Protein AF-A0A0B3ARN3-F1 (afdb_monomer)

Solvent-accessible surface area (backbone atoms only — not comparable to full-atom values): 11665 Å² total; per-residue (Å²): 141,91,88,82,81,87,80,76,79,84,82,74,70,68,70,64,55,54,57,51,51,56,56,49,52,55,53,52,54,49,52,51,54,51,50,52,51,52,54,52,52,54,54,51,52,53,50,51,54,53,49,52,53,49,52,55,49,51,54,49,51,53,52,48,50,55,46,59,60,63,31,74,77,31,38,47,54,81,86,60,51,87,52,48,79,52,61,22,32,24,49,66,40,46,50,56,44,40,75,44,31,85,80,46,48,75,82,48,59,83,46,11,32,33,35,38,34,53,62,35,76,64,51,53,81,87,2,56,89,28,68,53,64,97,58,95,57,60,80,70,49,30,24,29,39,56,45,44,68,37,82,54,66,97,89,43,78,41,64,51,73,50,72,52,74,49,78,33,38,34,31,41,79,80,49,102,88,42,73,52,74,34,40,23,32,42,38,38,22,34,52,53,76,81,77,76,75,85,80,84,88,131

Mean predicted aligned error: 12.93 Å

Sequence (202 aa):
MHTNILRNQIRKSKKGQVKMIETILVLLALVFFFGIIIIFYSRFQLFEVQRLAQEVDEERASSLLGKISGMPELKCSVSFGSASGTDCIDSYKLLALSKQQAKFEEEFEGLSEVRVERVYPPPSGAGIGQACEFGNDYPENCAYWQLYTRARGAGQGAGSRTSLDSFVTLCTQRSSVLYECEIGRIVVGVPDRGATGAGGGA

Foldseek 3Di:
DDDPDPPPPPPPDPPVVVVVVVVVVVVVVVVVVVVVVVVVVVVVVVVVVVVVVVVVLVVVQVVLQVVVLVDPLFQDDPLVPPQNVFSEGEPVSLQVLLVVLVVCCVVLPQFAFKKKFFDPPAQDDQAVPAEDHDDDPPPNRHTMHTNDHDDPDPDDTQDFPDKDKDKHWYWYDPDPNDIDIGIMMIIIGGGDPPPPPPPPDD

Secondary structure (DSSP, 8-state):
---SSSSSSTTS-HHHHHHHHHHHHHHHHHHHHHHHHHHHHHHHHHHHHHHHHHHHHHHHHHHHHHHHHH-TTTBPPGGGGGGGGSSEEEHHHHHHHHT-HHHHTTTTTT-SEEEEEEEESPP-GGGTTPBP-SSTTTTTT-SEEEEEE-B-STT-B--EEEEEEEEEEEEEESSSS-EEEEEEEEEEEEE-GGGSSSS---

pLDDT: mean 77.22, std 15.34, range [32.0, 96.69]

Structure (mmCIF, N/CA/C/O backbone):
data_AF-A0A0B3ARN3-F1
#
_entry.id   AF-A0A0B3ARN3-F1
#
loop_
_atom_site.group_PDB
_atom_site.id
_atom_site.type_symbol
_atom_site.label_atom_id
_atom_site.label_alt_id
_atom_site.label_comp_id
_atom_site.label_asym_id
_atom_site.label_entity_id
_atom_site.label_seq_id
_atom_site.pdbx_PDB_ins_code
_atom_site.Cartn_x
_atom_site.Cartn_y
_atom_site.Cartn_z
_atom_site.occupancy
_atom_site.B_iso_or_equiv
_atom_site.auth_seq_id
_atom_site.auth_comp_id
_atom_site.auth_asym_id
_atom_site.auth_atom_id
_atom_site.pdbx_PDB_model_num
ATOM 1 N N . MET A 1 1 ? -69.615 19.695 60.888 1.00 43.09 1 MET A N 1
ATOM 2 C CA . MET A 1 1 ? -68.625 18.983 61.728 1.00 43.09 1 MET A CA 1
ATOM 3 C C . MET A 1 1 ? -68.205 17.710 61.004 1.00 43.09 1 MET A C 1
ATOM 5 O O . MET A 1 1 ? -69.003 16.798 61.037 1.00 43.09 1 MET A O 1
ATOM 9 N N . HIS A 1 2 ? -67.062 17.650 60.301 1.00 44.28 2 HIS A N 1
ATOM 10 C CA . HIS A 1 2 ? -66.369 16.390 59.920 1.00 44.28 2 HIS A CA 1
ATOM 11 C C . HIS A 1 2 ? -65.135 16.682 59.033 1.00 44.28 2 HIS A C 1
ATOM 13 O O . HIS A 1 2 ? -65.109 16.348 57.857 1.00 44.28 2 HIS A O 1
ATOM 19 N N . THR A 1 3 ? -64.090 17.330 59.562 1.00 50.66 3 THR A N 1
ATOM 20 C CA . THR A 1 3 ? -62.844 17.575 58.789 1.00 50.66 3 THR A CA 1
ATOM 21 C C . THR A 1 3 ? -61.553 17.470 59.613 1.00 50.66 3 THR A C 1
ATOM 23 O O . THR A 1 3 ? -60.551 18.075 59.257 1.00 50.66 3 THR A O 1
ATOM 26 N N . ASN A 1 4 ? -61.519 16.681 60.698 1.00 54.38 4 ASN A N 1
ATOM 27 C CA . ASN A 1 4 ? -60.329 16.604 61.572 1.00 54.38 4 ASN A CA 1
ATOM 28 C C . ASN A 1 4 ? -59.831 15.187 61.929 1.00 54.38 4 ASN A C 1
ATOM 30 O O . ASN A 1 4 ? -59.095 15.035 62.896 1.00 54.38 4 ASN A O 1
ATOM 34 N N . ILE A 1 5 ? -60.171 14.142 61.161 1.00 55.00 5 ILE A N 1
ATOM 35 C CA . ILE A 1 5 ? -59.778 12.752 61.507 1.00 55.00 5 ILE A CA 1
ATOM 36 C C . ILE A 1 5 ? -58.696 12.157 60.578 1.00 55.00 5 ILE A C 1
ATOM 38 O O . ILE A 1 5 ? -58.078 11.151 60.912 1.00 55.00 5 ILE A O 1
ATOM 42 N N . LEU A 1 6 ? -58.340 12.812 59.465 1.00 53.44 6 LEU A N 1
ATOM 43 C CA . LEU A 1 6 ? -57.385 12.255 58.486 1.00 53.44 6 LEU A CA 1
ATOM 44 C C . LEU A 1 6 ? -55.948 12.801 58.570 1.00 53.44 6 LEU A C 1
ATOM 46 O O . LEU A 1 6 ? -55.161 12.583 57.656 1.00 53.44 6 LEU A O 1
ATOM 50 N N . ARG A 1 7 ? -55.558 13.502 59.644 1.00 52.72 7 ARG A N 1
ATOM 51 C CA . ARG A 1 7 ? -54.196 14.076 59.743 1.00 52.72 7 ARG A CA 1
ATOM 52 C C . ARG A 1 7 ? -53.204 13.234 60.561 1.00 52.72 7 ARG A C 1
ATOM 54 O O . ARG A 1 7 ? -52.011 13.511 60.524 1.00 52.72 7 ARG A O 1
ATOM 61 N N . ASN A 1 8 ? -53.657 12.194 61.272 1.00 51.78 8 ASN A N 1
ATOM 62 C CA . ASN A 1 8 ? -52.842 11.552 62.318 1.00 51.78 8 ASN A CA 1
ATOM 63 C C . ASN A 1 8 ? -52.324 10.127 62.015 1.00 51.78 8 ASN A C 1
ATOM 65 O O . ASN A 1 8 ? -51.723 9.505 62.884 1.00 51.78 8 ASN A O 1
ATOM 69 N N . GLN A 1 9 ? -52.504 9.598 60.797 1.00 51.62 9 GLN A N 1
ATOM 70 C CA . GLN A 1 9 ? -51.999 8.258 60.426 1.00 51.62 9 GLN A CA 1
ATOM 71 C C . GLN A 1 9 ? -50.623 8.267 59.719 1.00 51.62 9 GLN A C 1
ATOM 73 O O . GLN A 1 9 ? -50.057 7.209 59.476 1.00 51.62 9 GLN A O 1
ATOM 78 N N . ILE A 1 10 ? -50.014 9.433 59.450 1.00 55.53 10 ILE A N 1
ATOM 79 C CA . ILE A 1 10 ? -48.741 9.545 58.687 1.00 55.53 10 ILE A CA 1
ATOM 80 C C . ILE A 1 10 ? -47.486 9.454 59.597 1.00 55.53 10 ILE A C 1
ATOM 82 O O . ILE A 1 10 ? -46.350 9.640 59.165 1.00 55.53 10 ILE A O 1
ATOM 86 N N . ARG A 1 11 ? -47.647 9.160 60.894 1.00 55.16 11 ARG A N 1
ATOM 87 C CA . ARG A 1 11 ? -46.543 9.138 61.878 1.00 55.16 11 ARG A CA 1
ATOM 88 C C . ARG A 1 11 ? -46.178 7.741 62.398 1.00 55.16 11 ARG A C 1
ATOM 90 O O . ARG A 1 11 ? -45.645 7.623 63.497 1.00 55.16 11 ARG A O 1
ATOM 97 N N . LYS A 1 12 ? -46.412 6.677 61.621 1.00 52.16 12 LYS A N 1
ATOM 98 C CA . LYS A 1 12 ? -45.958 5.316 61.960 1.00 52.16 12 LYS A CA 1
ATOM 99 C C . LYS A 1 12 ? -44.802 4.863 61.047 1.00 52.16 12 LYS A C 1
ATOM 101 O O . LYS A 1 12 ? -44.906 4.886 59.832 1.00 52.16 12 LYS A O 1
ATOM 106 N N . SER A 1 13 ? -43.687 4.519 61.703 1.00 57.62 13 SER A N 1
ATOM 107 C CA . SER A 1 13 ? -42.455 3.850 61.229 1.00 57.62 13 SER A CA 1
ATOM 108 C C . SER A 1 13 ? -41.585 4.498 60.130 1.00 57.62 13 SER A C 1
ATOM 110 O O . SER A 1 13 ? -41.272 3.871 59.122 1.00 57.62 13 SER A O 1
ATOM 112 N N . LYS A 1 14 ? -41.032 5.696 60.374 1.00 60.03 14 LYS A N 1
ATOM 113 C CA . LYS A 1 14 ? -39.946 6.252 59.529 1.00 60.03 14 LYS A CA 1
ATOM 114 C C . LYS A 1 14 ? -38.590 5.534 59.679 1.00 60.03 14 LYS A C 1
ATOM 116 O O . LYS A 1 14 ? -37.791 5.550 58.753 1.00 60.03 14 LYS A O 1
ATOM 121 N N . LYS A 1 15 ? -38.322 4.871 60.814 1.00 59.62 15 LYS A N 1
ATOM 122 C CA . LYS A 1 15 ? -37.013 4.233 61.087 1.00 59.62 15 LYS A CA 1
ATOM 123 C C . LYS A 1 15 ? -36.712 3.027 60.182 1.00 59.62 15 LYS A C 1
ATOM 125 O O . LYS A 1 15 ? -35.570 2.854 59.777 1.00 59.62 15 LYS A O 1
ATOM 130 N N . GLY A 1 16 ? -37.724 2.224 59.838 1.00 61.97 16 GLY A N 1
ATOM 131 C CA . GLY A 1 16 ? -37.559 1.077 58.932 1.00 61.97 16 GLY A CA 1
ATOM 132 C C . GLY A 1 16 ? -37.318 1.491 57.475 1.00 61.97 16 GLY A C 1
ATOM 133 O O . GLY A 1 16 ? -36.490 0.890 56.799 1.00 61.97 16 GLY A O 1
ATOM 134 N N . GLN A 1 17 ? -37.974 2.565 57.017 1.00 63.53 17 GLN A N 1
ATOM 135 C CA . GLN A 1 17 ? -37.773 3.120 55.671 1.00 63.53 17 GLN A CA 1
ATOM 136 C C . GLN A 1 17 ? -36.366 3.698 55.469 1.00 63.53 17 GLN A C 1
ATOM 138 O O . GLN A 1 17 ? -35.779 3.482 54.414 1.00 63.53 17 GLN A O 1
ATOM 143 N N . VAL A 1 18 ? -35.797 4.371 56.477 1.00 75.12 18 VAL A N 1
ATOM 144 C CA . VAL A 1 18 ? -34.422 4.902 56.390 1.00 75.12 18 VAL A CA 1
ATOM 145 C C . VAL A 1 18 ? -33.402 3.769 56.228 1.00 75.12 18 VAL A C 1
ATOM 147 O O . VAL A 1 18 ? -32.514 3.867 55.388 1.00 75.12 18 VAL A O 1
ATOM 150 N N . LYS A 1 19 ? -33.588 2.654 56.946 1.00 76.50 19 LYS A N 1
ATOM 151 C CA . LYS A 1 19 ? -32.699 1.485 56.863 1.00 76.50 19 LYS A CA 1
ATOM 152 C C . LYS A 1 19 ? -32.780 0.759 55.511 1.00 76.50 19 LYS A C 1
ATOM 154 O O . LYS A 1 19 ? -31.771 0.262 55.027 1.00 76.50 19 LYS A O 1
ATOM 159 N N . MET A 1 20 ? -33.957 0.724 54.876 1.00 80.38 20 MET A N 1
ATOM 160 C CA . MET A 1 20 ? -34.094 0.167 53.521 1.00 80.38 20 MET A CA 1
ATOM 161 C C . MET A 1 20 ? -33.399 1.041 52.469 1.00 80.38 20 MET A C 1
ATOM 163 O O . MET A 1 20 ? -32.696 0.516 51.608 1.00 80.38 20 MET A O 1
ATOM 167 N N . ILE A 1 21 ? -33.528 2.368 52.563 1.00 84.25 21 ILE A N 1
ATOM 168 C CA . ILE A 1 21 ? -32.873 3.300 51.630 1.00 84.25 21 ILE A CA 1
ATOM 169 C C . ILE A 1 21 ? -31.345 3.205 51.728 1.00 84.25 21 ILE A C 1
ATOM 171 O O . ILE A 1 21 ? -30.676 3.212 50.699 1.00 84.25 21 ILE A O 1
ATOM 175 N N . GLU A 1 22 ? -30.797 3.050 52.934 1.00 84.31 22 GLU A N 1
ATOM 176 C CA . GLU A 1 22 ? -29.357 2.873 53.161 1.00 84.31 22 GLU A CA 1
ATOM 177 C C . GLU A 1 22 ? -28.800 1.658 52.400 1.00 84.31 22 GLU A C 1
ATOM 179 O O . GLU A 1 22 ? -27.814 1.774 51.675 1.00 84.31 22 GLU A O 1
ATOM 184 N N . THR A 1 23 ? -29.485 0.510 52.466 1.00 89.94 23 THR A N 1
ATOM 185 C CA . THR A 1 23 ? -29.070 -0.699 51.731 1.00 89.94 23 THR A CA 1
ATOM 186 C C . THR A 1 23 ? -29.212 -0.564 50.214 1.00 89.94 23 THR A C 1
ATOM 188 O O . THR A 1 23 ? -28.364 -1.053 49.468 1.00 89.94 23 THR A O 1
ATOM 191 N N . ILE A 1 24 ? -30.245 0.141 49.741 1.00 92.19 24 ILE A N 1
ATOM 192 C CA . ILE A 1 24 ? -30.460 0.379 48.309 1.00 92.19 24 ILE A CA 1
ATOM 193 C C . ILE A 1 24 ? -29.378 1.308 47.760 1.00 92.19 24 ILE A C 1
ATOM 195 O O . ILE A 1 24 ? -28.874 1.057 46.672 1.00 92.19 24 ILE A O 1
ATOM 199 N N . LEU A 1 25 ? -28.974 2.335 48.512 1.00 90.38 25 LEU A N 1
ATOM 200 C CA . LEU A 1 25 ? -27.930 3.271 48.094 1.00 90.38 25 LEU A CA 1
ATOM 201 C C . LEU A 1 25 ? -26.584 2.559 47.910 1.00 90.38 25 LEU A C 1
ATOM 203 O O . LEU A 1 25 ? -25.904 2.800 46.915 1.00 90.38 25 LEU A O 1
ATOM 207 N N . VAL A 1 26 ? -26.238 1.628 48.807 1.00 92.75 26 VAL A N 1
ATOM 208 C CA . VAL A 1 26 ? -25.026 0.803 48.667 1.00 92.75 26 VAL A CA 1
ATOM 209 C C . VAL A 1 26 ? -25.095 -0.078 47.414 1.00 92.75 26 VAL A C 1
ATOM 211 O O . VAL A 1 26 ? -24.130 -0.128 46.653 1.00 92.75 26 VAL A O 1
ATOM 214 N N . LEU A 1 27 ? -26.234 -0.728 47.148 1.00 94.38 27 LEU A N 1
ATOM 215 C CA . LEU A 1 27 ? -26.416 -1.522 45.925 1.00 94.38 27 LEU A CA 1
ATOM 216 C C . LEU A 1 27 ? -26.318 -0.661 44.659 1.00 94.38 27 LEU A C 1
ATOM 218 O O . LEU A 1 27 ? -25.702 -1.070 43.679 1.00 94.38 27 LEU A O 1
ATOM 222 N N . LEU A 1 28 ? -26.875 0.548 44.686 1.00 94.88 28 LEU A N 1
ATOM 223 C CA . LEU A 1 28 ? -26.847 1.486 43.566 1.00 94.88 28 LEU A CA 1
ATOM 224 C C . LEU A 1 28 ? -25.414 1.972 43.285 1.00 94.88 28 LEU A C 1
ATOM 226 O O . LEU A 1 28 ? -24.984 2.004 42.132 1.00 94.88 28 LEU A O 1
ATOM 230 N N . ALA A 1 29 ? -24.641 2.263 44.336 1.00 94.38 29 ALA A N 1
ATOM 231 C CA . ALA A 1 29 ? -23.221 2.590 44.222 1.00 94.38 29 ALA A CA 1
ATOM 232 C C . ALA A 1 29 ? -22.407 1.433 43.612 1.00 94.38 29 ALA A C 1
ATOM 234 O O . ALA A 1 29 ? -21.564 1.670 42.747 1.00 94.38 29 ALA A O 1
ATOM 235 N N . LEU A 1 30 ? -22.695 0.183 43.996 1.00 95.69 30 LEU A N 1
ATOM 236 C CA . LEU A 1 30 ? -22.060 -1.000 43.403 1.00 95.69 30 LEU A CA 1
ATOM 237 C C . LEU A 1 30 ? -22.399 -1.160 41.918 1.00 95.69 30 LEU A C 1
ATOM 239 O O . LEU A 1 30 ? -21.507 -1.425 41.116 1.00 95.69 30 LEU A O 1
ATOM 243 N N . VAL A 1 31 ? -23.660 -0.958 41.526 1.00 96.31 31 VAL A N 1
ATOM 244 C CA . VAL A 1 31 ? -24.069 -1.028 40.113 1.00 96.31 31 VAL A CA 1
ATOM 245 C C . VAL A 1 31 ? -23.333 0.017 39.275 1.00 96.31 31 VAL A C 1
ATOM 247 O O . VAL A 1 31 ? -22.831 -0.314 38.202 1.00 96.31 31 VAL A O 1
ATOM 250 N N . PHE A 1 32 ? -23.201 1.253 39.765 1.00 96.31 32 PHE A N 1
ATOM 251 C CA . PHE A 1 32 ? -22.423 2.279 39.067 1.00 96.31 32 PHE A CA 1
ATOM 252 C C . PHE A 1 32 ? -20.940 1.926 38.968 1.00 96.31 32 PHE A C 1
ATOM 254 O O . PHE A 1 32 ? -20.340 2.110 37.909 1.00 96.31 32 PHE A O 1
ATOM 261 N N . PHE A 1 33 ? -20.362 1.378 40.037 1.00 96.44 33 PHE A N 1
ATOM 262 C CA . PHE A 1 33 ? -18.975 0.928 40.037 1.00 96.44 33 PHE A CA 1
ATOM 263 C C . PHE A 1 33 ? -18.729 -0.144 38.964 1.00 96.44 33 PHE A C 1
ATOM 265 O O . PHE A 1 33 ? -17.831 0.005 38.134 1.00 96.44 33 PHE A O 1
ATOM 272 N N . PHE A 1 34 ? -19.580 -1.173 38.900 1.00 96.50 34 PHE A N 1
ATOM 273 C CA . PHE A 1 34 ? -19.495 -2.190 37.850 1.00 96.50 34 PHE A CA 1
ATOM 274 C C . PHE A 1 34 ? -19.782 -1.625 36.455 1.00 96.50 34 PHE A C 1
ATOM 276 O O . PHE A 1 34 ? -19.112 -2.009 35.499 1.00 96.50 34 PHE A O 1
ATOM 283 N N . GLY A 1 35 ? -20.716 -0.680 36.327 1.00 96.56 35 GLY A N 1
ATOM 284 C CA . GLY A 1 35 ? -21.014 -0.014 35.058 1.00 96.56 35 GLY A CA 1
ATOM 285 C C . GLY A 1 35 ? -19.789 0.679 34.456 1.00 96.56 35 GLY A C 1
ATOM 286 O O . GLY A 1 35 ? -19.503 0.506 33.272 1.00 96.56 35 GLY A O 1
ATOM 287 N N . ILE A 1 36 ? -19.015 1.397 35.275 1.00 95.81 36 ILE A N 1
ATOM 288 C CA . ILE A 1 36 ? -17.776 2.053 34.832 1.00 95.81 36 ILE A CA 1
ATOM 289 C C . ILE A 1 36 ? -16.733 1.015 34.399 1.00 95.81 36 ILE A C 1
ATOM 291 O O . ILE A 1 36 ? -16.123 1.173 33.339 1.00 95.81 36 ILE A O 1
ATOM 295 N N . ILE A 1 37 ? -16.560 -0.064 35.172 1.00 96.69 37 ILE A N 1
ATOM 296 C CA . ILE A 1 37 ? -15.619 -1.146 34.837 1.00 96.69 37 ILE A CA 1
ATOM 297 C C . ILE A 1 37 ? -15.973 -1.778 33.488 1.00 96.69 37 ILE A C 1
ATOM 299 O O . ILE A 1 37 ? -15.089 -1.957 32.653 1.00 96.69 37 ILE A O 1
ATOM 303 N N . ILE A 1 38 ? -17.252 -2.072 33.241 1.00 96.00 38 ILE A N 1
ATOM 304 C CA . ILE A 1 38 ? -17.710 -2.687 31.986 1.00 96.00 38 ILE A CA 1
ATOM 305 C C . ILE A 1 38 ? -17.443 -1.765 30.794 1.00 96.00 38 ILE A C 1
ATOM 307 O O . ILE A 1 38 ? -16.957 -2.226 29.759 1.00 96.00 38 ILE A O 1
ATOM 311 N N . ILE A 1 39 ? -17.725 -0.466 30.928 1.00 94.19 39 ILE A N 1
ATOM 312 C CA . ILE A 1 39 ? -17.458 0.508 29.863 1.00 94.19 39 ILE A CA 1
ATOM 313 C C . ILE A 1 39 ? -15.959 0.551 29.565 1.00 94.19 39 ILE A C 1
ATOM 315 O O . ILE A 1 39 ? -15.566 0.460 28.403 1.00 94.19 39 ILE A O 1
ATOM 319 N N . PHE A 1 40 ? -15.123 0.650 30.598 1.00 94.81 40 PHE A N 1
ATOM 320 C CA . PHE A 1 40 ? -13.674 0.708 30.432 1.00 94.81 40 PHE A CA 1
ATOM 321 C C . PHE A 1 40 ? -13.125 -0.566 29.779 1.00 94.81 40 PHE A C 1
ATOM 323 O O . PHE A 1 40 ? -12.386 -0.492 28.799 1.00 94.81 40 PHE A O 1
ATOM 330 N N . TYR A 1 41 ? -13.563 -1.732 30.255 1.00 94.75 41 TYR A N 1
ATOM 331 C CA . TYR A 1 41 ? -13.187 -3.031 29.706 1.00 94.75 41 TYR A CA 1
ATOM 332 C C . TYR A 1 41 ? -13.590 -3.179 28.233 1.00 94.75 41 TYR A C 1
ATOM 334 O O . TYR A 1 41 ? -12.780 -3.588 27.406 1.00 94.75 41 TYR A O 1
ATOM 342 N N . SER A 1 42 ? -14.809 -2.760 27.879 1.00 90.94 42 SER A N 1
ATOM 343 C CA . SER A 1 42 ? -15.295 -2.799 26.494 1.00 90.94 42 SER A CA 1
ATOM 344 C C . SER A 1 42 ? -14.452 -1.913 25.576 1.00 90.94 42 SER A C 1
ATOM 346 O O . SER A 1 42 ? -14.118 -2.304 24.461 1.00 90.94 42 SER A O 1
ATOM 348 N N . ARG A 1 43 ? -14.069 -0.715 26.038 1.00 89.62 43 ARG A N 1
ATOM 349 C CA . ARG A 1 43 ? -13.197 0.183 25.266 1.00 89.62 43 ARG A CA 1
ATOM 350 C C . ARG A 1 43 ? -11.798 -0.394 25.087 1.00 89.62 43 ARG A C 1
ATOM 352 O O . ARG A 1 43 ? -11.246 -0.278 23.998 1.00 89.62 43 ARG A O 1
ATOM 359 N N . PHE A 1 44 ? -11.256 -1.029 26.121 1.00 90.06 44 PHE A N 1
ATOM 360 C CA . PHE A 1 44 ? -9.941 -1.653 26.058 1.00 90.06 44 PHE A CA 1
ATOM 361 C C . PHE A 1 44 ? -9.913 -2.825 25.068 1.00 90.06 44 PHE A C 1
ATOM 363 O O . PHE A 1 44 ? -9.055 -2.855 24.191 1.00 90.06 44 PHE A O 1
ATOM 370 N N . GLN A 1 45 ? -10.911 -3.713 25.112 1.00 89.00 45 GLN A N 1
ATOM 371 C CA . GLN A 1 45 ? -11.028 -4.797 24.132 1.00 89.00 45 GLN A CA 1
ATOM 372 C C . GLN A 1 45 ? -11.143 -4.278 22.694 1.00 89.00 45 GLN A C 1
ATOM 374 O O . GLN A 1 45 ? -10.499 -4.805 21.791 1.00 89.00 45 GLN A O 1
ATOM 379 N N . LEU A 1 46 ? -11.939 -3.227 22.466 1.00 85.25 46 LEU A N 1
ATOM 380 C CA . LEU A 1 46 ? -12.069 -2.632 21.134 1.00 85.25 46 LEU A CA 1
ATOM 381 C C . LEU A 1 46 ? -10.730 -2.094 20.616 1.00 85.25 46 LEU A C 1
ATOM 383 O O . LEU A 1 46 ? -10.441 -2.232 19.429 1.00 85.25 46 LEU A O 1
ATOM 387 N N . PHE A 1 47 ? -9.912 -1.509 21.491 1.00 83.88 47 PHE A N 1
ATOM 388 C CA . PHE A 1 47 ? -8.581 -1.035 21.126 1.00 83.88 47 PHE A CA 1
ATOM 389 C C . PHE A 1 47 ? -7.645 -2.192 20.750 1.00 83.88 47 PHE A C 1
ATOM 391 O O . PHE A 1 47 ? -6.958 -2.117 19.734 1.00 83.88 47 PHE A O 1
ATOM 398 N N . GLU A 1 48 ? -7.655 -3.288 21.512 1.00 85.06 48 GLU A N 1
ATOM 399 C CA . GLU A 1 48 ? -6.847 -4.474 21.201 1.00 85.06 48 GLU A CA 1
ATOM 400 C C . GLU A 1 48 ? -7.253 -5.130 19.880 1.00 85.06 48 GLU A C 1
ATOM 402 O O . GLU A 1 48 ? -6.384 -5.477 19.083 1.00 85.06 48 GLU A O 1
ATOM 407 N N . VAL A 1 49 ? -8.556 -5.244 19.603 1.00 85.00 49 VAL A N 1
ATOM 408 C CA . VAL A 1 49 ? -9.061 -5.789 18.332 1.00 85.00 49 VAL A CA 1
ATOM 409 C C . VAL A 1 49 ? -8.635 -4.917 17.151 1.00 85.00 49 VAL A C 1
ATOM 411 O O . VAL A 1 49 ? -8.219 -5.441 16.119 1.00 85.00 49 VAL A O 1
ATOM 414 N N . GLN A 1 50 ? -8.695 -3.589 17.294 1.00 83.75 50 GLN A N 1
ATOM 415 C CA . GLN A 1 50 ? -8.219 -2.667 16.259 1.00 83.75 50 GLN A CA 1
ATOM 416 C C . GLN A 1 50 ? -6.711 -2.797 16.030 1.00 83.75 50 GLN A C 1
ATOM 418 O O . GLN A 1 50 ? -6.273 -2.820 14.882 1.00 83.75 50 GLN A O 1
ATOM 423 N N . ARG A 1 51 ? -5.927 -2.929 17.106 1.00 82.94 51 ARG A N 1
ATOM 424 C CA . ARG A 1 51 ? -4.475 -3.122 17.030 1.00 82.94 51 ARG A CA 1
ATOM 425 C C . ARG A 1 51 ? -4.115 -4.439 16.343 1.00 82.94 51 ARG A C 1
ATOM 427 O O . ARG A 1 51 ? -3.277 -4.440 15.452 1.00 82.94 51 ARG A O 1
ATOM 434 N N . LEU A 1 52 ? -4.782 -5.534 16.711 1.00 84.88 52 LEU A N 1
ATOM 435 C CA . LEU A 1 52 ? -4.563 -6.847 16.102 1.00 84.88 52 LEU A CA 1
ATOM 436 C C . LEU A 1 52 ? -4.935 -6.842 14.614 1.00 84.88 52 LEU A C 1
ATOM 438 O O . LEU A 1 52 ? -4.215 -7.398 13.794 1.00 84.88 52 LEU A O 1
ATOM 442 N N . ALA A 1 53 ? -6.041 -6.186 14.247 1.00 79.62 53 ALA A N 1
ATOM 443 C CA . ALA A 1 53 ? -6.427 -6.043 12.846 1.00 79.62 53 ALA A CA 1
ATOM 444 C C . ALA A 1 53 ? -5.377 -5.262 12.037 1.00 79.62 53 ALA A C 1
ATOM 446 O O . ALA A 1 53 ? -5.089 -5.640 10.905 1.00 79.62 53 ALA A O 1
ATOM 447 N N . GLN A 1 54 ? -4.790 -4.213 12.623 1.00 79.19 54 GLN A N 1
ATOM 448 C CA . GLN A 1 54 ? -3.713 -3.449 11.994 1.00 79.19 54 GLN A CA 1
ATOM 449 C C . GLN A 1 54 ? -2.450 -4.297 11.803 1.00 79.19 54 GLN A C 1
ATOM 451 O O . GLN A 1 54 ? -1.887 -4.302 10.714 1.00 79.19 54 GLN A O 1
ATOM 456 N N . GLU A 1 55 ? -2.035 -5.037 12.829 1.00 84.19 55 GLU A N 1
ATOM 457 C CA . GLU A 1 55 ? -0.856 -5.910 12.778 1.00 84.19 55 GLU A CA 1
ATOM 458 C C . GLU A 1 55 ? -1.000 -6.974 11.678 1.00 84.19 55 GLU A C 1
ATOM 460 O O . GLU A 1 55 ? -0.116 -7.130 10.839 1.00 84.19 55 GLU A O 1
ATOM 465 N N . VAL A 1 56 ? -2.171 -7.614 11.587 1.00 84.19 56 VAL A N 1
ATOM 466 C CA . VAL A 1 56 ? -2.473 -8.589 10.525 1.00 84.19 56 VAL A CA 1
ATOM 467 C C . VAL A 1 56 ? -2.439 -7.952 9.133 1.00 84.19 56 VAL A C 1
ATOM 469 O O . VAL A 1 56 ? -1.993 -8.584 8.173 1.00 84.19 56 VAL A O 1
ATOM 472 N N . ASP A 1 57 ? -2.925 -6.721 8.986 1.00 82.31 57 ASP A N 1
ATOM 473 C CA . ASP A 1 57 ? -2.902 -6.040 7.694 1.00 82.31 57 ASP A CA 1
ATOM 474 C C . ASP A 1 57 ? -1.472 -5.625 7.284 1.00 82.31 57 ASP A C 1
ATOM 476 O O . ASP A 1 57 ? -1.117 -5.746 6.110 1.00 82.31 57 ASP A O 1
ATOM 480 N N . GLU A 1 58 ? -0.634 -5.191 8.231 1.00 81.88 58 GLU A N 1
ATOM 481 C CA . GLU A 1 58 ? 0.782 -4.863 7.998 1.00 81.88 58 GLU A CA 1
ATOM 482 C C . GLU A 1 58 ? 1.608 -6.111 7.631 1.00 81.88 58 GLU A C 1
ATOM 484 O O . GLU A 1 58 ? 2.399 -6.088 6.681 1.00 81.88 58 GLU A O 1
ATOM 489 N N . GLU A 1 59 ? 1.382 -7.239 8.308 1.00 85.12 59 GLU A N 1
ATOM 490 C CA . GLU A 1 59 ? 2.007 -8.523 7.966 1.00 85.12 59 GLU A CA 1
ATOM 491 C C . GLU A 1 59 ? 1.616 -8.996 6.559 1.00 85.12 59 GLU A C 1
ATOM 493 O O . GLU A 1 59 ? 2.458 -9.444 5.777 1.00 85.12 59 GLU A O 1
ATOM 498 N N . ARG A 1 60 ? 0.340 -8.853 6.182 1.00 83.19 60 ARG A N 1
ATOM 499 C CA . ARG A 1 60 ? -0.115 -9.185 4.824 1.00 83.19 60 ARG A CA 1
ATOM 500 C C . ARG A 1 60 ? 0.510 -8.276 3.776 1.00 83.19 60 ARG A C 1
ATOM 502 O O . ARG A 1 60 ? 0.971 -8.771 2.750 1.00 83.19 60 ARG A O 1
ATOM 509 N N . ALA A 1 61 ? 0.542 -6.968 4.025 1.00 84.44 61 ALA A N 1
ATOM 510 C CA . ALA A 1 61 ? 1.130 -6.004 3.105 1.00 84.44 61 ALA A CA 1
ATOM 511 C C . ALA A 1 61 ? 2.637 -6.251 2.906 1.00 84.44 61 ALA A C 1
ATOM 513 O O . ALA A 1 61 ? 3.108 -6.233 1.770 1.00 84.44 61 ALA A O 1
ATOM 514 N N . SER A 1 62 ? 3.382 -6.570 3.967 1.00 85.88 62 SER A N 1
ATOM 515 C CA . SER A 1 62 ? 4.807 -6.921 3.864 1.00 85.88 62 SER A CA 1
ATOM 516 C C . SER A 1 62 ? 5.047 -8.252 3.140 1.00 85.88 62 SER A C 1
ATOM 518 O O . SER A 1 62 ? 5.942 -8.344 2.297 1.00 85.88 62 SER A O 1
ATOM 520 N N . SER A 1 63 ? 4.209 -9.267 3.378 1.00 85.50 63 SER A N 1
ATOM 521 C CA . SER A 1 63 ? 4.257 -10.527 2.628 1.00 85.50 63 SER A CA 1
ATOM 522 C C . SER A 1 63 ? 3.983 -10.314 1.134 1.00 85.50 63 SER A C 1
ATOM 524 O O . SER A 1 63 ? 4.700 -10.848 0.286 1.00 85.50 63 SER A O 1
ATOM 526 N N . LEU A 1 64 ? 2.985 -9.491 0.798 1.00 84.00 64 LEU A N 1
ATOM 527 C CA . LEU A 1 64 ? 2.638 -9.165 -0.585 1.00 84.00 64 LEU A CA 1
ATOM 528 C C . LEU A 1 64 ? 3.727 -8.335 -1.272 1.00 84.00 64 LEU A C 1
ATOM 530 O O . LEU A 1 64 ? 4.026 -8.603 -2.431 1.00 84.00 64 LEU A O 1
ATOM 534 N N . LEU A 1 65 ? 4.383 -7.407 -0.568 1.00 84.81 65 LEU A N 1
ATOM 535 C CA . LEU A 1 65 ? 5.557 -6.696 -1.090 1.00 84.81 65 LEU A CA 1
ATOM 536 C C . LEU A 1 65 ? 6.657 -7.671 -1.529 1.00 84.81 65 LEU A C 1
ATOM 538 O O . LEU A 1 65 ? 7.158 -7.560 -2.648 1.00 84.81 65 LEU A O 1
ATOM 542 N N . GLY A 1 66 ? 6.981 -8.658 -0.687 1.00 81.69 66 GLY A N 1
ATOM 543 C CA . GLY A 1 66 ? 7.965 -9.694 -1.018 1.00 81.69 66 GLY A CA 1
ATOM 544 C C . GLY A 1 66 ? 7.530 -10.599 -2.176 1.00 81.69 66 GLY A C 1
ATOM 545 O O . GLY A 1 66 ? 8.358 -11.028 -2.980 1.00 81.69 66 GLY A O 1
ATOM 546 N N . LYS A 1 67 ? 6.226 -10.867 -2.313 1.00 84.31 67 LYS A N 1
ATOM 547 C CA . LYS A 1 67 ? 5.698 -11.579 -3.484 1.00 84.31 67 LYS A CA 1
ATOM 548 C C . LYS A 1 67 ? 5.856 -10.750 -4.756 1.00 84.31 67 LYS A C 1
ATOM 550 O O . LYS A 1 67 ? 6.379 -11.277 -5.730 1.00 84.31 67 LYS A O 1
ATOM 555 N N . ILE A 1 68 ? 5.464 -9.473 -4.745 1.00 83.75 68 ILE A N 1
ATOM 556 C CA . ILE A 1 68 ? 5.524 -8.581 -5.916 1.00 83.75 68 ILE A CA 1
ATOM 557 C C . ILE A 1 68 ? 6.967 -8.428 -6.413 1.00 83.75 68 ILE A C 1
ATOM 559 O O . ILE A 1 68 ? 7.203 -8.561 -7.613 1.00 83.75 68 ILE A O 1
ATOM 563 N N . SER A 1 69 ? 7.944 -8.220 -5.520 1.00 81.62 69 SER A N 1
ATOM 564 C CA . SER A 1 69 ? 9.363 -8.168 -5.915 1.00 81.62 69 SER A CA 1
ATOM 565 C C . SER A 1 69 ? 9.879 -9.519 -6.437 1.00 81.62 69 SER A C 1
ATOM 567 O O . SER A 1 69 ? 10.740 -9.582 -7.317 1.00 81.62 69 SER A O 1
ATOM 569 N N . GLY A 1 70 ? 9.318 -10.621 -5.936 1.00 80.88 70 GLY A N 1
ATOM 570 C CA . GLY A 1 70 ? 9.667 -11.984 -6.321 1.00 80.88 70 GLY A CA 1
ATOM 571 C C . GLY A 1 70 ? 9.044 -12.490 -7.628 1.00 80.88 70 GLY A C 1
ATOM 572 O O . GLY A 1 70 ? 9.544 -13.485 -8.165 1.00 80.88 70 GLY A O 1
ATOM 573 N N . MET A 1 71 ? 7.994 -11.844 -8.148 1.00 83.94 71 MET A N 1
ATOM 574 C CA . MET A 1 71 ? 7.198 -12.349 -9.273 1.00 83.94 71 MET A CA 1
ATOM 575 C C . MET A 1 71 ? 8.012 -12.431 -10.576 1.00 83.94 71 MET A C 1
ATOM 577 O O . MET A 1 71 ? 8.525 -11.412 -11.045 1.00 83.94 71 MET A O 1
ATOM 581 N N . PRO A 1 72 ? 8.086 -13.606 -11.235 1.00 81.44 72 PRO A N 1
ATOM 582 C CA . PRO A 1 72 ? 8.802 -13.747 -12.507 1.00 81.44 72 PRO A CA 1
ATOM 583 C C . PRO A 1 72 ? 8.214 -12.856 -13.613 1.00 81.44 72 P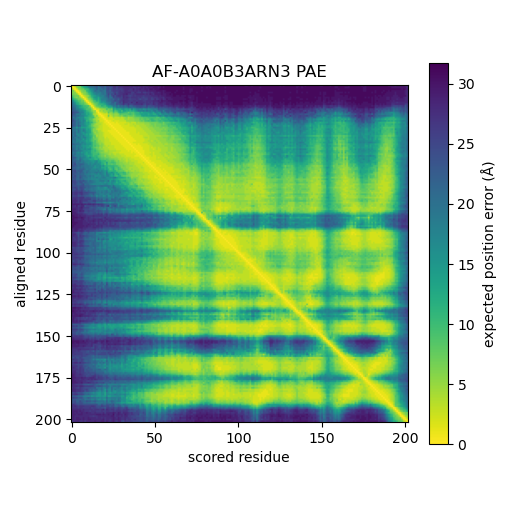RO A C 1
ATOM 585 O O . PRO A 1 72 ? 8.946 -12.402 -14.494 1.00 81.44 72 PRO A O 1
ATOM 588 N N . GLU A 1 73 ? 6.921 -12.538 -13.517 1.00 82.31 73 GLU A N 1
ATOM 589 C CA . GLU A 1 73 ? 6.218 -11.654 -14.453 1.00 82.31 73 GLU A CA 1
ATOM 590 C C . GLU A 1 73 ? 6.654 -10.195 -14.368 1.00 82.31 73 GLU A C 1
ATOM 592 O O . GLU A 1 73 ? 6.430 -9.440 -15.305 1.00 82.31 73 GLU A O 1
ATOM 597 N N . LEU A 1 74 ? 7.294 -9.793 -13.273 1.00 87.44 74 LEU A N 1
ATOM 598 C CA . LEU A 1 74 ? 7.824 -8.446 -13.094 1.00 87.44 74 LEU A CA 1
ATOM 599 C C . LEU A 1 74 ? 9.346 -8.410 -13.171 1.00 87.44 74 LEU A C 1
ATOM 601 O O . LEU A 1 74 ? 9.909 -7.368 -13.487 1.00 87.44 74 LEU A O 1
ATOM 605 N N . LYS A 1 75 ? 10.019 -9.542 -12.953 1.00 87.06 75 LYS A N 1
ATOM 606 C CA . LYS A 1 75 ? 11.479 -9.608 -12.942 1.00 87.06 75 LYS A CA 1
ATOM 607 C C . LYS A 1 75 ? 12.116 -9.245 -14.279 1.00 87.06 75 LYS A C 1
ATOM 609 O O . LYS A 1 75 ? 11.654 -9.659 -15.347 1.00 87.06 75 LYS A O 1
ATOM 614 N N . CYS A 1 76 ? 13.237 -8.537 -14.199 1.00 84.94 76 CYS A N 1
ATOM 615 C CA . CYS A 1 76 ? 14.127 -8.301 -15.331 1.00 84.94 76 CYS A CA 1
ATOM 616 C C . CYS A 1 76 ? 14.631 -9.630 -15.917 1.00 84.94 76 CYS A C 1
ATOM 618 O O . CYS A 1 76 ? 14.892 -10.590 -15.188 1.00 84.94 76 CYS A O 1
ATOM 620 N N . SER A 1 77 ? 14.770 -9.709 -17.242 1.00 75.88 77 SER A N 1
ATOM 621 C CA . SER A 1 77 ? 15.370 -10.884 -17.880 1.00 75.88 77 SER A CA 1
ATOM 622 C C . SER A 1 77 ? 16.852 -11.023 -17.514 1.00 75.88 77 SER A C 1
ATOM 624 O O . SER A 1 77 ? 17.538 -10.065 -17.164 1.00 75.88 77 SER A O 1
ATOM 626 N N . VAL A 1 78 ? 17.391 -12.235 -17.657 1.00 66.62 78 VAL A N 1
ATOM 627 C CA . VAL A 1 78 ? 18.817 -12.533 -17.402 1.00 66.62 78 VAL A CA 1
ATOM 628 C C . VAL A 1 78 ? 19.758 -11.697 -18.289 1.00 66.62 78 VAL A C 1
ATOM 630 O O . VAL A 1 78 ? 20.941 -11.546 -18.004 1.00 66.62 78 VAL A O 1
ATOM 633 N N . SER A 1 79 ? 19.224 -11.118 -19.368 1.00 60.31 79 SER A N 1
ATOM 634 C CA . SER A 1 79 ? 19.945 -10.246 -20.291 1.00 60.31 79 SER A CA 1
ATOM 635 C C . SER A 1 79 ? 20.279 -8.860 -19.723 1.00 60.31 79 SER A C 1
ATOM 637 O O . SER A 1 79 ? 21.101 -8.176 -20.322 1.00 60.31 79 SER A O 1
ATOM 639 N N . PHE A 1 80 ? 19.717 -8.462 -18.571 1.00 61.56 80 PHE A N 1
ATOM 640 C CA . PHE A 1 80 ? 20.008 -7.187 -17.892 1.00 61.56 80 PHE A CA 1
ATOM 641 C C . PHE A 1 80 ? 21.354 -7.177 -17.120 1.00 61.56 80 PHE A C 1
ATOM 643 O O . PHE A 1 80 ? 21.678 -6.204 -16.437 1.00 61.56 80 PHE A O 1
ATOM 650 N N . GLY A 1 81 ? 22.177 -8.230 -17.231 1.00 62.81 81 GLY A N 1
ATOM 651 C CA . GLY A 1 81 ? 23.543 -8.258 -16.687 1.00 62.81 81 GLY A CA 1
ATOM 652 C C . GLY A 1 81 ? 23.589 -8.152 -15.157 1.00 62.81 81 GLY A C 1
ATOM 653 O O . GLY A 1 81 ? 22.796 -8.781 -14.471 1.00 62.81 81 GLY A O 1
ATOM 654 N N . SER A 1 82 ? 24.501 -7.348 -14.596 1.00 57.88 82 SER A N 1
ATOM 655 C CA . SER A 1 82 ? 24.686 -7.207 -13.135 1.00 57.88 82 SER A CA 1
ATOM 656 C C . SER A 1 82 ? 23.438 -6.735 -12.368 1.00 57.88 82 SER A C 1
ATOM 658 O O . SER A 1 82 ? 23.382 -6.910 -11.154 1.00 57.88 82 SER A O 1
ATOM 660 N N . ALA A 1 83 ? 22.435 -6.171 -13.055 1.00 57.72 83 ALA A N 1
ATOM 661 C CA . ALA A 1 83 ? 21.150 -5.785 -12.469 1.00 57.72 83 ALA A CA 1
ATOM 662 C C . ALA A 1 83 ? 20.179 -6.971 -12.288 1.00 57.72 83 ALA A C 1
ATOM 664 O O . ALA A 1 83 ? 19.214 -6.859 -11.540 1.00 57.72 83 ALA A O 1
ATOM 665 N N . SER A 1 84 ? 20.426 -8.130 -12.914 1.00 57.47 84 SER A N 1
ATOM 666 C CA . SER A 1 84 ? 19.565 -9.315 -12.777 1.00 57.47 84 SER A CA 1
ATOM 667 C C . SER A 1 84 ? 19.743 -10.063 -11.447 1.00 57.47 84 SER A C 1
ATOM 669 O O . SER A 1 84 ? 19.028 -11.030 -11.195 1.00 57.47 84 SER A O 1
ATOM 671 N N . GLY A 1 85 ? 20.729 -9.674 -10.627 1.00 58.66 85 GLY A N 1
ATOM 672 C CA . GLY A 1 85 ? 21.015 -10.276 -9.317 1.00 58.66 85 GLY A CA 1
ATOM 673 C C . GLY A 1 85 ? 20.331 -9.587 -8.128 1.00 58.66 85 GLY A C 1
ATOM 674 O O . GLY A 1 85 ? 20.373 -10.118 -7.022 1.00 58.66 85 GLY A O 1
ATOM 675 N N . THR A 1 86 ? 19.717 -8.422 -8.343 1.00 65.75 86 THR A N 1
ATOM 676 C CA . THR A 1 86 ? 19.010 -7.614 -7.332 1.00 65.75 86 THR A CA 1
ATOM 677 C C . THR A 1 86 ? 17.498 -7.619 -7.590 1.00 65.75 86 THR A C 1
ATOM 679 O O . THR A 1 86 ? 17.073 -8.101 -8.639 1.00 65.75 86 THR A O 1
ATOM 682 N N . ASP A 1 87 ? 16.679 -7.097 -6.662 1.00 78.25 87 ASP A N 1
ATOM 683 C CA . ASP A 1 87 ? 15.219 -6.918 -6.824 1.00 78.25 87 ASP A CA 1
ATOM 684 C C . ASP A 1 87 ? 14.910 -5.938 -7.976 1.00 78.25 87 ASP A C 1
ATOM 686 O O . ASP A 1 87 ? 14.652 -4.746 -7.791 1.00 78.25 87 ASP A O 1
ATOM 690 N N . CYS A 1 88 ? 15.028 -6.461 -9.194 1.00 86.69 88 CYS A N 1
ATOM 691 C CA . CYS A 1 88 ? 14.936 -5.755 -10.458 1.00 86.69 88 CYS A CA 1
ATOM 692 C C . CYS A 1 88 ? 13.579 -6.009 -11.091 1.00 86.69 88 CYS A C 1
ATOM 694 O O . CYS A 1 88 ? 13.193 -7.162 -11.308 1.00 86.69 88 CYS A O 1
ATOM 696 N N . ILE A 1 89 ? 12.892 -4.928 -11.436 1.00 89.56 89 ILE A N 1
ATOM 697 C CA . ILE A 1 89 ? 11.583 -4.946 -12.062 1.00 89.56 89 ILE A CA 1
ATOM 698 C C . ILE A 1 89 ? 11.659 -4.303 -13.447 1.00 89.56 89 ILE A C 1
ATOM 700 O O . ILE A 1 89 ? 12.159 -3.191 -13.616 1.00 89.56 89 ILE A O 1
ATOM 704 N N . ASP A 1 90 ? 11.136 -5.007 -14.444 1.00 89.12 90 ASP A N 1
ATOM 705 C CA . ASP A 1 90 ? 11.028 -4.524 -15.813 1.00 89.12 90 ASP A CA 1
ATOM 706 C C . ASP A 1 90 ? 9.845 -3.554 -15.934 1.00 89.12 90 ASP A C 1
ATOM 708 O O . ASP A 1 90 ? 8.677 -3.905 -15.734 1.00 89.12 90 ASP A O 1
ATOM 712 N N . SER A 1 91 ? 10.159 -2.309 -16.279 1.00 88.75 91 SER A N 1
ATOM 713 C CA . SER A 1 91 ? 9.182 -1.234 -16.433 1.00 88.75 91 SER A CA 1
ATOM 714 C C . SER A 1 91 ? 8.137 -1.524 -17.520 1.00 88.75 91 SER A C 1
ATOM 716 O O . SER A 1 91 ? 6.962 -1.207 -17.332 1.00 88.75 91 SER A O 1
ATOM 718 N N . TYR A 1 92 ? 8.490 -2.169 -18.637 1.00 87.88 92 TYR A N 1
ATOM 719 C CA . TYR A 1 92 ? 7.509 -2.528 -19.669 1.00 87.88 92 TYR A CA 1
ATOM 720 C C . TYR A 1 92 ? 6.563 -3.628 -19.194 1.00 87.88 92 TYR A C 1
ATOM 722 O O . TYR A 1 92 ? 5.381 -3.618 -19.545 1.00 87.88 92 TYR A O 1
ATOM 730 N N . LYS A 1 93 ? 7.046 -4.550 -18.355 1.00 89.06 93 LYS A N 1
ATOM 731 C CA . LYS A 1 93 ? 6.186 -5.564 -17.735 1.00 89.06 93 LYS A CA 1
ATOM 732 C C . LYS A 1 93 ? 5.245 -4.957 -16.700 1.00 89.06 93 LYS A C 1
ATOM 734 O O . LYS A 1 93 ? 4.070 -5.315 -16.686 1.00 89.06 93 LYS A O 1
ATOM 739 N N . LEU A 1 94 ? 5.706 -3.982 -15.909 1.00 89.44 94 LEU A N 1
ATOM 740 C CA . LEU A 1 94 ? 4.826 -3.192 -15.036 1.00 89.44 94 LEU A CA 1
ATOM 741 C C . LEU A 1 94 ? 3.728 -2.483 -15.827 1.00 89.44 94 LEU A C 1
ATOM 743 O O . LEU A 1 94 ? 2.573 -2.481 -15.410 1.00 89.44 94 LEU A O 1
ATOM 747 N N . LEU A 1 95 ? 4.075 -1.906 -16.978 1.00 88.88 95 LEU A N 1
ATOM 748 C CA . LEU A 1 95 ? 3.114 -1.245 -17.855 1.00 88.88 95 LEU A CA 1
ATOM 749 C C . LEU A 1 95 ? 2.111 -2.232 -18.474 1.00 88.88 95 LEU A C 1
ATOM 751 O O . LEU A 1 95 ? 0.925 -1.934 -18.597 1.00 88.88 95 LEU A O 1
ATOM 755 N N . ALA A 1 96 ? 2.559 -3.430 -18.844 1.00 87.94 96 ALA A N 1
ATOM 756 C CA . ALA A 1 96 ? 1.661 -4.482 -19.308 1.00 87.94 96 ALA A CA 1
ATOM 757 C C . ALA A 1 96 ? 0.713 -4.947 -18.187 1.00 87.94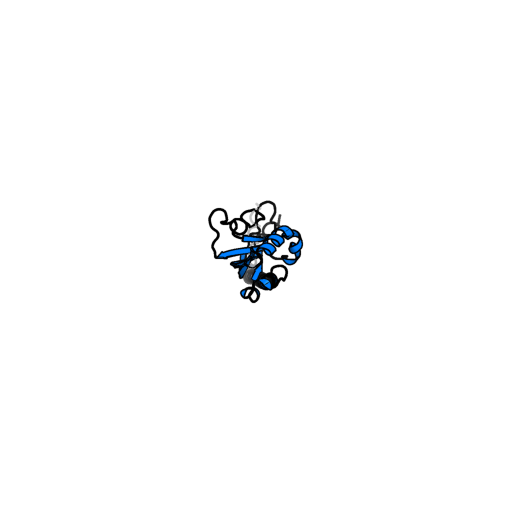 96 ALA A C 1
ATOM 759 O O . ALA A 1 96 ? -0.483 -5.139 -18.426 1.00 87.94 96 ALA A O 1
ATOM 760 N N . LEU A 1 97 ? 1.227 -5.079 -16.961 1.00 87.94 97 LEU A N 1
ATOM 761 C CA . LEU A 1 97 ? 0.453 -5.464 -15.784 1.00 87.94 97 LEU A CA 1
ATOM 762 C C . LEU A 1 97 ? -0.574 -4.391 -15.399 1.00 87.94 97 LEU A C 1
ATOM 764 O O . LEU A 1 97 ? -1.723 -4.725 -15.116 1.00 87.94 97 LEU A O 1
ATOM 768 N N . SER A 1 98 ? -0.209 -3.107 -15.473 1.00 86.56 98 SER A N 1
ATOM 769 C CA . SER A 1 98 ? -1.111 -1.987 -15.169 1.00 86.56 98 SER A CA 1
ATOM 770 C C . SER A 1 98 ? -2.316 -1.900 -16.108 1.00 86.56 98 SER A C 1
ATOM 772 O O . SER A 1 98 ? -3.312 -1.271 -15.764 1.00 86.56 98 SER A O 1
ATOM 774 N N . LYS A 1 99 ? -2.276 -2.549 -17.278 1.00 84.81 99 LYS A N 1
ATOM 775 C CA . LYS A 1 99 ? -3.434 -2.685 -18.179 1.00 84.81 99 LYS A CA 1
ATOM 776 C C . LYS A 1 99 ? -4.257 -3.951 -17.931 1.00 84.81 99 LYS A C 1
ATOM 778 O O . LYS A 1 99 ? -5.381 -4.042 -18.415 1.00 84.81 99 LYS A O 1
ATOM 783 N N . GLN A 1 100 ? -3.735 -4.915 -17.173 1.00 84.88 100 GLN A N 1
ATOM 784 C CA . GLN A 1 100 ? -4.406 -6.178 -16.849 1.00 84.88 100 GLN A CA 1
ATOM 785 C C . GLN A 1 100 ? -4.845 -6.261 -15.381 1.00 84.88 100 GLN A C 1
ATOM 787 O O . GLN A 1 100 ? -5.024 -7.366 -14.874 1.00 84.88 100 GLN A O 1
ATOM 792 N N . GLN A 1 101 ? -5.061 -5.119 -14.716 1.00 79.25 101 GLN A N 1
ATOM 793 C CA . GLN A 1 101 ? -5.395 -5.043 -13.283 1.00 79.25 101 GLN A CA 1
ATOM 794 C C . GLN A 1 101 ? -6.518 -6.011 -12.887 1.00 79.25 101 GLN A C 1
ATOM 796 O O . GLN A 1 101 ? -6.359 -6.752 -11.925 1.00 79.25 101 GLN A O 1
ATOM 801 N N . ALA A 1 102 ? -7.576 -6.099 -13.704 1.00 78.75 102 ALA A N 1
ATOM 802 C CA . ALA A 1 102 ? -8.728 -6.978 -13.486 1.00 78.75 102 ALA A CA 1
ATOM 803 C C . ALA A 1 102 ? -8.368 -8.466 -13.289 1.00 78.75 102 ALA A C 1
ATOM 805 O O . ALA A 1 102 ? -9.092 -9.190 -12.618 1.00 78.75 102 ALA A O 1
ATOM 806 N N . LYS A 1 103 ? -7.257 -8.947 -13.866 1.00 81.56 103 LYS A N 1
ATOM 807 C CA . LYS A 1 103 ? -6.821 -10.348 -13.720 1.00 81.56 103 LYS A CA 1
ATOM 808 C C . LYS A 1 103 ? -6.084 -10.623 -12.413 1.00 81.56 103 LYS A C 1
ATOM 810 O O . LYS A 1 103 ? -5.965 -11.778 -12.028 1.00 81.56 103 LYS A O 1
ATOM 815 N N . PHE A 1 104 ? -5.555 -9.583 -11.779 1.00 77.44 104 PHE A N 1
ATOM 816 C CA . PHE A 1 104 ? -4.745 -9.687 -10.568 1.00 77.44 104 PHE A CA 1
ATOM 817 C C . PHE A 1 104 ? -5.473 -9.128 -9.339 1.00 77.44 104 PHE A C 1
ATOM 819 O O . PHE A 1 104 ? -4.890 -9.081 -8.262 1.00 77.44 104 PHE A O 1
ATOM 826 N N . GLU A 1 105 ? -6.747 -8.738 -9.470 1.00 79.69 105 GLU A N 1
ATOM 827 C CA . GLU A 1 105 ? -7.553 -8.236 -8.348 1.00 79.69 105 GLU A CA 1
ATOM 828 C C . GLU A 1 105 ? -7.623 -9.236 -7.189 1.00 79.69 105 GLU A C 1
ATOM 830 O O . GLU A 1 105 ? -7.513 -8.826 -6.036 1.00 79.69 105 GLU A O 1
ATOM 835 N N . GLU A 1 106 ? -7.733 -10.535 -7.488 1.00 82.31 106 GLU A N 1
ATOM 836 C CA . GLU A 1 106 ? -7.744 -11.601 -6.477 1.00 82.31 106 GLU A CA 1
ATOM 837 C C . GLU A 1 106 ? -6.406 -11.697 -5.721 1.00 82.31 106 GLU A C 1
ATOM 839 O O . GLU A 1 106 ? -6.392 -11.869 -4.505 1.00 82.31 106 GLU A O 1
ATOM 844 N N . GLU A 1 107 ? -5.270 -11.514 -6.405 1.00 81.88 107 GLU A N 1
ATOM 845 C CA . GLU A 1 107 ? -3.939 -11.557 -5.771 1.00 81.88 107 GLU A CA 1
ATOM 846 C C . GLU A 1 107 ? -3.701 -10.335 -4.864 1.00 81.88 107 GLU A C 1
ATOM 848 O O . GLU A 1 107 ? -2.939 -10.403 -3.899 1.00 81.88 107 GLU A O 1
ATOM 853 N N . PHE A 1 108 ? -4.380 -9.218 -5.146 1.00 82.19 108 PHE A N 1
ATOM 854 C CA . PHE A 1 108 ? -4.322 -7.987 -4.354 1.00 82.19 108 PHE A CA 1
ATOM 855 C C . PHE A 1 108 ? -5.522 -7.817 -3.407 1.00 82.19 108 PHE A C 1
ATOM 857 O O . PHE A 1 108 ? -5.737 -6.731 -2.844 1.00 82.19 108 PHE A O 1
ATOM 864 N N . GLU A 1 109 ? -6.301 -8.880 -3.186 1.00 80.25 109 GLU A N 1
ATOM 865 C CA . GLU A 1 109 ? -7.413 -8.858 -2.246 1.00 80.25 109 GLU A CA 1
ATOM 866 C C . GLU A 1 109 ? -6.915 -8.486 -0.838 1.00 80.25 109 GLU A C 1
ATOM 868 O O . GLU A 1 109 ? -5.864 -8.911 -0.360 1.00 80.25 109 GLU A O 1
ATOM 873 N N . GLY A 1 110 ? -7.669 -7.633 -0.143 1.00 77.06 110 GLY A N 1
ATOM 874 C CA . GLY A 1 110 ? -7.285 -7.150 1.183 1.00 77.06 110 GLY A CA 1
ATOM 875 C C . GLY A 1 110 ? -6.467 -5.858 1.172 1.00 77.06 110 GLY A C 1
ATOM 876 O O . GLY A 1 110 ? -6.564 -5.122 2.149 1.00 77.06 110 GLY A O 1
ATOM 877 N N . LEU A 1 111 ? -5.840 -5.473 0.057 1.00 81.75 111 LEU A N 1
ATOM 878 C CA . LEU A 1 111 ? -5.133 -4.191 -0.083 1.00 81.75 111 LEU A CA 1
ATOM 879 C C . LEU A 1 111 ? -6.058 -3.048 -0.528 1.00 81.75 111 LEU A C 1
ATOM 881 O O . LEU A 1 111 ? -7.121 -3.286 -1.110 1.00 81.75 111 LEU A O 1
ATOM 885 N N . SER A 1 112 ? -5.692 -1.800 -0.232 1.00 85.62 112 SER A N 1
ATOM 886 C CA . SER A 1 112 ? -6.370 -0.612 -0.778 1.00 85.62 112 SER A CA 1
ATOM 887 C C . SER A 1 112 ? -5.744 -0.147 -2.084 1.00 85.62 112 SER A C 1
ATOM 889 O O . SER A 1 112 ? -6.461 0.302 -2.976 1.00 85.62 112 SER A O 1
ATOM 891 N N . GLU A 1 113 ? -4.425 -0.264 -2.197 1.00 87.19 113 GLU A N 1
ATOM 892 C CA . GLU A 1 113 ? -3.654 0.277 -3.307 1.00 87.19 113 GLU A CA 1
ATOM 893 C C . GLU A 1 113 ? -2.373 -0.535 -3.502 1.00 87.19 113 GLU A C 1
ATOM 895 O O . GLU A 1 113 ? -1.734 -0.936 -2.532 1.00 87.19 113 GLU A O 1
ATOM 900 N N . VAL A 1 114 ? -1.982 -0.753 -4.754 1.00 88.81 114 VAL A N 1
ATOM 901 C CA . VAL A 1 114 ? -0.634 -1.191 -5.123 1.00 88.81 114 VAL A CA 1
ATOM 902 C C . VAL A 1 114 ? -0.173 -0.319 -6.276 1.00 88.81 114 VAL A C 1
ATOM 904 O O . VAL A 1 114 ? -0.793 -0.306 -7.346 1.00 88.81 114 VAL A O 1
ATOM 907 N N . ARG A 1 115 ? 0.923 0.405 -6.071 1.00 90.31 115 ARG A N 1
ATOM 908 C CA . ARG A 1 115 ? 1.560 1.202 -7.116 1.00 90.31 115 ARG A CA 1
ATOM 909 C C . ARG A 1 115 ? 3.072 1.110 -7.023 1.00 90.31 115 ARG A C 1
ATOM 911 O O . ARG A 1 115 ? 3.625 0.864 -5.958 1.00 90.31 115 ARG A O 1
ATOM 918 N N . VAL A 1 116 ? 3.742 1.320 -8.143 1.00 91.25 116 VAL A N 1
ATOM 919 C CA . VAL A 1 116 ? 5.200 1.418 -8.200 1.00 91.25 116 VAL A CA 1
ATOM 920 C C . VAL A 1 116 ? 5.550 2.839 -8.588 1.00 91.25 116 VAL A C 1
ATOM 922 O O . VAL A 1 116 ? 5.068 3.331 -9.599 1.00 91.25 116 VAL A O 1
ATOM 925 N N . GLU A 1 117 ? 6.353 3.514 -7.782 1.00 91.19 117 GLU A N 1
ATOM 926 C CA . GLU A 1 117 ? 6.772 4.894 -8.003 1.00 91.19 117 GLU A CA 1
ATOM 927 C C . GLU A 1 117 ? 8.225 4.937 -8.451 1.00 91.19 117 GLU A C 1
ATOM 929 O O . GLU A 1 117 ? 9.068 4.193 -7.945 1.00 91.19 117 GLU A O 1
ATOM 934 N N . ARG A 1 118 ? 8.541 5.856 -9.358 1.00 90.12 118 ARG A N 1
ATOM 935 C CA . ARG A 1 118 ? 9.923 6.219 -9.652 1.00 90.12 118 ARG A CA 1
ATOM 936 C C . ARG A 1 118 ? 10.411 7.224 -8.621 1.00 90.12 118 ARG A C 1
ATOM 938 O O . ARG A 1 118 ? 9.788 8.261 -8.410 1.00 90.12 118 ARG A O 1
ATOM 945 N N . VAL A 1 119 ? 11.541 6.915 -7.996 1.00 89.88 119 VAL A N 1
ATOM 946 C CA . VAL A 1 119 ? 12.189 7.776 -7.0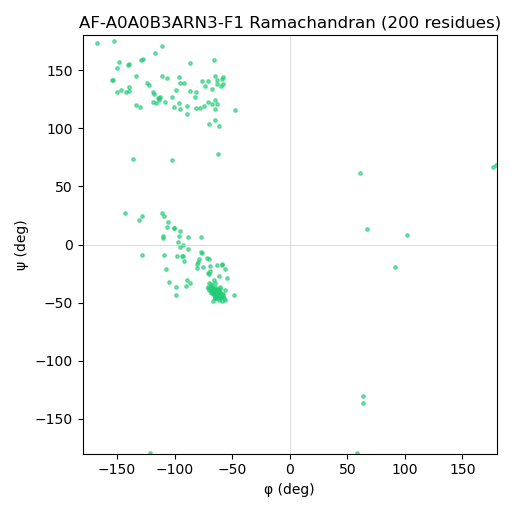01 1.00 89.88 119 VAL A CA 1
ATOM 947 C C . VAL A 1 119 ? 13.323 8.567 -7.646 1.00 89.88 119 VAL A C 1
ATOM 949 O O . VAL A 1 119 ? 13.463 9.763 -7.393 1.00 89.88 119 VAL A O 1
ATOM 952 N N . TYR A 1 120 ? 14.128 7.912 -8.486 1.00 87.62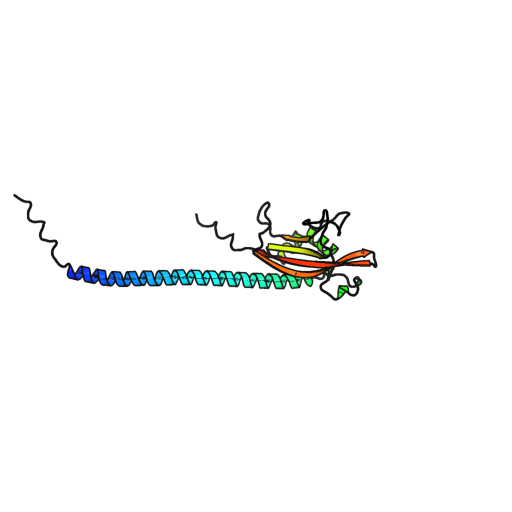 120 TYR A N 1
ATOM 953 C CA . TYR A 1 120 ? 15.251 8.544 -9.169 1.00 87.62 120 TYR A CA 1
ATOM 954 C C . TYR A 1 120 ? 15.481 7.945 -10.569 1.00 87.62 120 TYR A C 1
ATOM 956 O O . TYR A 1 120 ? 15.573 6.722 -10.662 1.00 87.62 120 TYR A O 1
ATOM 964 N N . PRO A 1 121 ? 15.659 8.762 -11.624 1.00 86.81 121 PRO A N 1
ATOM 965 C CA . PRO A 1 121 ? 15.605 10.223 -11.614 1.00 86.81 121 PRO A CA 1
ATOM 966 C C . PRO A 1 121 ? 14.194 10.721 -11.263 1.00 86.81 121 PRO A C 1
ATOM 968 O O . PRO A 1 121 ? 13.207 10.059 -11.594 1.00 86.81 121 PRO A O 1
ATOM 971 N N . PRO A 1 122 ? 14.072 11.846 -10.535 1.00 83.06 122 PRO A N 1
ATOM 972 C CA . PRO A 1 122 ? 12.765 12.368 -10.178 1.00 83.06 122 PRO A CA 1
ATOM 973 C C . PRO A 1 122 ? 12.006 12.751 -11.459 1.00 83.06 122 PRO A C 1
ATOM 975 O O . PRO A 1 122 ? 12.606 13.341 -12.365 1.00 83.06 122 PRO A O 1
ATOM 978 N N . PRO A 1 123 ? 10.700 12.445 -11.549 1.00 80.56 123 PRO A N 1
ATOM 979 C CA . PRO A 1 123 ? 9.901 12.822 -12.705 1.00 80.56 123 PRO A CA 1
ATOM 980 C C . PRO A 1 123 ? 9.925 14.345 -12.862 1.00 80.56 123 PRO A C 1
ATOM 982 O O . PRO A 1 123 ? 9.803 15.089 -11.887 1.00 80.56 123 PRO A O 1
ATOM 985 N N . SER A 1 124 ? 10.093 14.818 -14.094 1.00 77.81 124 SER A N 1
ATOM 986 C CA . SER A 1 124 ? 10.164 16.245 -14.409 1.00 77.81 124 SER A CA 1
ATOM 987 C C . SER A 1 124 ? 9.198 16.604 -15.540 1.00 77.81 124 SER A C 1
ATOM 989 O O . SER A 1 124 ? 8.737 15.739 -16.286 1.00 77.81 124 SER A O 1
ATOM 991 N N . GLY A 1 125 ? 8.827 17.883 -15.638 1.00 76.75 125 GLY A N 1
ATOM 992 C CA . GLY A 1 125 ? 7.920 18.367 -16.681 1.00 76.75 125 GLY A CA 1
ATOM 993 C C . GLY A 1 125 ? 6.515 17.756 -16.603 1.00 76.75 125 GLY A C 1
ATOM 994 O O . GLY A 1 125 ? 5.888 17.754 -15.544 1.00 76.75 125 GLY A O 1
ATOM 995 N N . ALA A 1 126 ? 6.014 17.255 -17.736 1.00 70.81 126 ALA A N 1
ATOM 996 C CA . ALA A 1 126 ? 4.650 16.737 -17.879 1.00 70.81 126 ALA A CA 1
ATOM 997 C C . ALA A 1 126 ? 4.387 15.410 -17.135 1.00 70.81 126 ALA A C 1
ATOM 999 O O . ALA A 1 126 ? 3.230 15.032 -16.984 1.00 70.81 126 ALA A O 1
ATOM 1000 N N . GLY A 1 127 ? 5.427 14.720 -16.651 1.00 72.12 127 GLY A N 1
ATOM 1001 C CA . GLY A 1 127 ? 5.294 13.421 -15.981 1.00 72.12 127 GLY A CA 1
ATOM 1002 C C . GLY A 1 127 ? 5.049 13.470 -14.472 1.00 72.12 127 GLY A C 1
ATOM 1003 O O . GLY A 1 127 ? 4.857 12.423 -13.853 1.00 72.12 127 GLY A O 1
ATOM 1004 N N . ILE A 1 128 ? 5.052 14.653 -13.850 1.00 78.25 128 ILE A N 1
ATOM 1005 C CA . ILE A 1 128 ? 4.886 14.788 -12.395 1.00 78.25 128 ILE A CA 1
ATOM 1006 C C . ILE A 1 128 ? 3.466 14.377 -11.989 1.00 78.25 128 ILE A C 1
ATOM 1008 O O . ILE A 1 128 ? 2.483 14.968 -12.430 1.00 78.25 128 ILE A O 1
ATOM 1012 N N . GLY A 1 129 ? 3.361 13.368 -11.119 1.00 79.62 129 GLY A N 1
ATOM 1013 C CA . GLY A 1 129 ? 2.076 12.890 -10.598 1.00 79.62 129 GLY A CA 1
ATOM 1014 C C . GLY A 1 129 ? 1.178 12.219 -11.642 1.00 79.62 129 GLY A C 1
ATOM 1015 O O . GLY A 1 129 ? -0.002 12.002 -11.369 1.00 79.62 129 GLY A O 1
ATOM 1016 N N . GLN A 1 130 ? 1.716 11.880 -12.816 1.00 84.12 130 GLN A N 1
ATOM 1017 C CA . GLN A 1 130 ? 0.991 11.168 -13.865 1.00 84.12 130 GLN A CA 1
ATOM 1018 C C . GLN A 1 130 ? 1.240 9.661 -13.780 1.00 84.12 130 GLN A C 1
ATOM 1020 O O . GLN A 1 130 ? 2.372 9.213 -13.551 1.00 84.12 130 GLN A O 1
ATOM 1025 N N . ALA A 1 131 ? 0.171 8.893 -13.992 1.00 86.06 131 ALA A N 1
ATOM 1026 C CA . ALA A 1 131 ? 0.252 7.448 -14.135 1.00 86.06 131 ALA A CA 1
ATOM 1027 C C . ALA A 1 131 ? 0.917 7.089 -15.472 1.00 86.06 131 ALA A C 1
ATOM 1029 O O . ALA A 1 131 ? 0.668 7.718 -16.498 1.00 86.06 131 ALA A O 1
ATOM 1030 N N . CYS A 1 132 ? 1.757 6.062 -15.461 1.00 86.31 132 CYS A N 1
ATOM 1031 C CA . CYS A 1 132 ? 2.415 5.546 -16.646 1.00 86.31 132 CYS A CA 1
ATOM 1032 C C . CYS A 1 132 ? 1.413 4.829 -17.556 1.00 86.31 132 CYS A C 1
ATOM 1034 O O . CYS A 1 132 ? 0.783 3.845 -17.157 1.00 86.31 132 CYS A O 1
ATOM 1036 N N . GLU A 1 133 ? 1.313 5.295 -18.800 1.00 83.25 133 GLU A N 1
ATOM 1037 C CA . GLU A 1 133 ? 0.485 4.706 -19.851 1.00 83.25 133 GLU A CA 1
ATOM 1038 C C . GLU A 1 133 ? 1.301 4.438 -21.122 1.00 83.25 133 GLU A C 1
ATOM 1040 O O . GLU A 1 133 ? 2.360 5.029 -21.332 1.00 83.25 133 GLU A O 1
ATOM 1045 N N . PHE A 1 134 ? 0.806 3.541 -21.985 1.00 75.69 134 PHE A N 1
ATOM 1046 C CA . PHE A 1 134 ? 1.395 3.331 -23.308 1.00 75.69 134 PHE A CA 1
ATOM 1047 C C . PHE A 1 134 ? 1.266 4.615 -24.135 1.00 75.69 134 PHE A C 1
ATOM 1049 O O . PHE A 1 134 ? 0.160 5.085 -24.391 1.00 75.69 134 PHE A O 1
ATOM 1056 N N . GLY A 1 135 ? 2.398 5.159 -24.571 1.00 70.31 135 GLY A N 1
ATOM 1057 C CA . GLY A 1 135 ? 2.474 6.367 -25.383 1.00 70.31 135 GLY A CA 1
ATOM 1058 C C . GLY A 1 135 ? 3.870 6.546 -25.971 1.00 70.31 135 GLY A C 1
ATOM 1059 O O . GLY A 1 135 ? 4.785 5.792 -25.648 1.00 70.31 135 GLY A O 1
ATOM 1060 N N . ASN A 1 136 ? 4.027 7.543 -26.842 1.00 59.50 136 ASN A N 1
ATOM 1061 C CA . ASN A 1 136 ? 5.266 7.743 -27.603 1.00 59.50 136 ASN A CA 1
ATOM 1062 C C . ASN A 1 136 ? 6.460 8.194 -26.740 1.00 59.50 136 ASN A C 1
ATOM 1064 O O . ASN A 1 136 ? 7.595 7.952 -27.132 1.00 59.50 136 ASN A O 1
ATOM 1068 N N . ASP A 1 137 ? 6.205 8.786 -25.568 1.00 71.56 137 ASP A N 1
ATOM 1069 C CA . ASP A 1 137 ? 7.235 9.359 -24.684 1.00 71.56 137 ASP A CA 1
ATOM 1070 C C . ASP A 1 137 ? 7.499 8.502 -23.428 1.00 71.56 137 ASP A C 1
ATOM 1072 O O . ASP A 1 137 ? 8.099 8.963 -22.456 1.00 71.56 137 ASP A O 1
ATOM 1076 N N . TYR A 1 138 ? 7.033 7.249 -23.416 1.00 70.88 138 TYR A N 1
ATOM 1077 C CA . TYR A 1 138 ? 7.334 6.300 -22.344 1.00 70.88 138 TYR A CA 1
ATOM 1078 C C . TYR A 1 138 ? 8.795 5.818 -22.452 1.00 70.88 138 TYR A C 1
ATOM 1080 O O . TYR A 1 138 ? 9.221 5.461 -23.552 1.00 70.88 138 TYR A O 1
ATOM 1088 N N . PRO A 1 139 ? 9.570 5.730 -21.351 1.00 69.00 139 PRO A N 1
ATOM 1089 C CA . PRO A 1 139 ? 9.186 5.925 -19.950 1.00 69.00 139 PRO A CA 1
ATOM 1090 C C . PRO A 1 139 ? 9.440 7.339 -19.392 1.00 69.00 139 PRO A C 1
ATOM 1092 O O . PRO A 1 139 ? 9.377 7.514 -18.182 1.00 69.00 139 PRO A O 1
ATOM 1095 N N . GLU A 1 140 ? 9.758 8.358 -20.187 1.00 71.94 140 GLU A N 1
ATOM 1096 C CA . GLU A 1 140 ? 10.209 9.665 -19.665 1.00 71.94 140 GLU A CA 1
ATOM 1097 C C . GLU A 1 140 ? 9.068 10.572 -19.153 1.00 71.94 140 GLU A C 1
ATOM 1099 O O . GLU A 1 140 ? 9.309 11.552 -18.449 1.00 71.94 140 GLU A O 1
ATOM 1104 N N . ASN A 1 141 ? 7.810 10.236 -19.449 1.00 75.88 141 ASN A N 1
ATOM 1105 C CA . ASN A 1 141 ? 6.647 11.098 -19.221 1.00 75.88 141 ASN A CA 1
ATOM 1106 C C . ASN A 1 141 ? 5.741 10.695 -18.041 1.00 75.88 141 ASN A C 1
ATOM 1108 O O . ASN A 1 141 ? 4.583 11.112 -18.005 1.00 75.88 141 ASN A O 1
ATOM 1112 N N . CYS A 1 142 ? 6.212 9.893 -17.083 1.00 85.56 142 CYS A N 1
ATOM 1113 C CA . CYS A 1 142 ? 5.358 9.411 -15.993 1.00 85.56 142 CYS A CA 1
ATOM 1114 C C . CYS A 1 142 ? 6.091 9.193 -14.664 1.00 85.56 142 CYS A C 1
ATOM 1116 O O . CYS A 1 142 ? 7.302 8.977 -14.626 1.00 85.56 142 CYS A O 1
ATOM 1118 N N . ALA A 1 143 ? 5.336 9.228 -13.562 1.00 87.06 143 ALA A N 1
ATOM 1119 C CA . ALA A 1 143 ? 5.869 9.123 -12.204 1.00 87.06 143 ALA A CA 1
ATOM 1120 C C . ALA A 1 143 ? 5.615 7.758 -11.546 1.00 87.06 143 ALA A C 1
ATOM 1122 O O . ALA A 1 143 ? 6.431 7.318 -10.734 1.00 87.06 143 ALA A O 1
ATOM 1123 N N . TYR A 1 144 ? 4.497 7.094 -11.858 1.00 89.69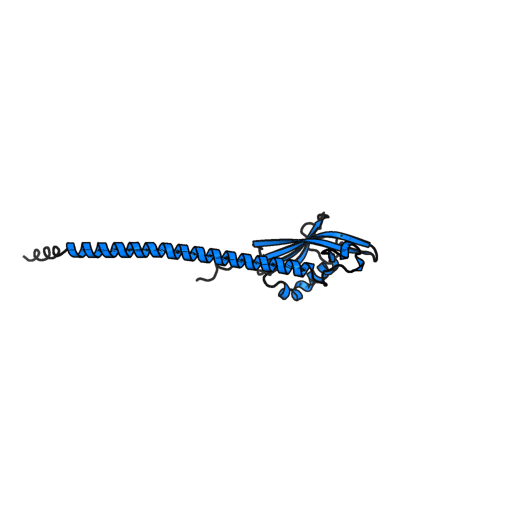 144 TYR A N 1
ATOM 1124 C CA . TYR A 1 144 ? 4.120 5.843 -11.194 1.00 89.69 144 TYR A CA 1
ATOM 1125 C C . TYR A 1 144 ? 3.304 4.894 -12.076 1.00 89.69 144 TYR A C 1
ATOM 1127 O O . TYR A 1 144 ? 2.531 5.321 -12.926 1.00 89.69 144 TYR A O 1
ATOM 1135 N N . TRP A 1 145 ? 3.414 3.593 -11.822 1.00 90.06 145 TRP A N 1
ATOM 1136 C CA . TRP A 1 145 ? 2.575 2.548 -12.405 1.00 90.06 145 TRP A CA 1
ATOM 1137 C C . TRP A 1 145 ? 1.506 2.134 -11.395 1.00 90.06 145 TRP A C 1
ATOM 1139 O O . TRP A 1 145 ? 1.832 1.625 -10.322 1.00 90.06 145 TRP 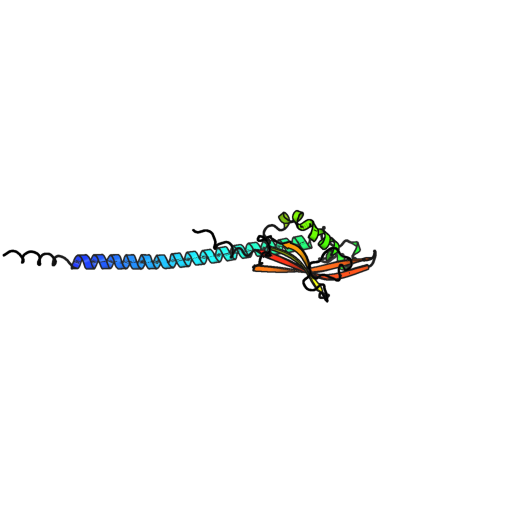A O 1
ATOM 1149 N N . GLN A 1 146 ? 0.231 2.324 -11.736 1.00 89.75 146 GLN A N 1
ATOM 1150 C CA . GLN A 1 146 ? -0.878 1.821 -10.925 1.00 89.75 146 GLN A CA 1
ATOM 1151 C C . GLN A 1 146 ? -1.103 0.339 -11.237 1.00 89.75 146 GLN A C 1
ATOM 1153 O O . GLN A 1 146 ? -1.442 -0.001 -12.369 1.00 89.75 146 GLN A O 1
ATOM 1158 N N . LEU A 1 147 ? -0.933 -0.545 -10.255 1.00 87.81 147 LEU A N 1
ATOM 1159 C CA . LEU A 1 147 ? -1.165 -1.984 -10.436 1.00 87.81 147 LEU A CA 1
ATOM 1160 C C . LEU A 1 147 ? -2.531 -2.405 -9.910 1.00 87.81 147 LEU A C 1
ATOM 1162 O O . LEU A 1 147 ? -3.193 -3.250 -10.502 1.00 87.81 147 LEU A O 1
ATOM 1166 N N . TYR A 1 148 ? -2.959 -1.792 -8.813 1.00 87.38 148 TYR A N 1
ATOM 1167 C CA . TYR A 1 148 ? -4.246 -2.076 -8.211 1.00 87.38 148 TYR A CA 1
ATOM 1168 C C . TYR A 1 148 ? -4.737 -0.875 -7.416 1.00 87.38 148 TYR A C 1
ATOM 1170 O O . TYR A 1 148 ? -3.968 -0.185 -6.745 1.00 87.38 148 TYR A O 1
ATOM 1178 N N . THR A 1 149 ? -6.033 -0.618 -7.485 1.00 85.94 149 THR A N 1
ATOM 1179 C CA . THR A 1 149 ? -6.709 0.327 -6.606 1.00 85.94 149 THR A CA 1
ATOM 1180 C C . THR A 1 149 ? -8.072 -0.244 -6.278 1.00 85.94 149 THR A C 1
ATOM 1182 O O . THR A 1 149 ? -8.803 -0.691 -7.162 1.00 85.94 149 THR A O 1
ATOM 1185 N N . ARG A 1 150 ? -8.429 -0.258 -4.998 1.00 79.38 150 ARG A N 1
ATOM 1186 C CA . ARG A 1 150 ? -9.764 -0.684 -4.603 1.00 79.38 150 ARG A CA 1
ATOM 1187 C C . ARG A 1 150 ? -10.753 0.421 -4.959 1.00 79.38 150 ARG A C 1
ATOM 1189 O O . ARG A 1 150 ? -10.686 1.522 -4.410 1.00 79.38 150 ARG A O 1
ATOM 1196 N N . ALA A 1 151 ? -11.715 0.118 -5.823 1.00 66.56 151 ALA A N 1
ATOM 1197 C CA . ALA A 1 151 ? -12.799 1.039 -6.133 1.00 66.56 151 ALA A CA 1
ATOM 1198 C C . ALA A 1 151 ? -13.673 1.286 -4.885 1.00 66.56 151 ALA A C 1
ATOM 1200 O O . ALA A 1 151 ? -14.323 0.373 -4.376 1.00 6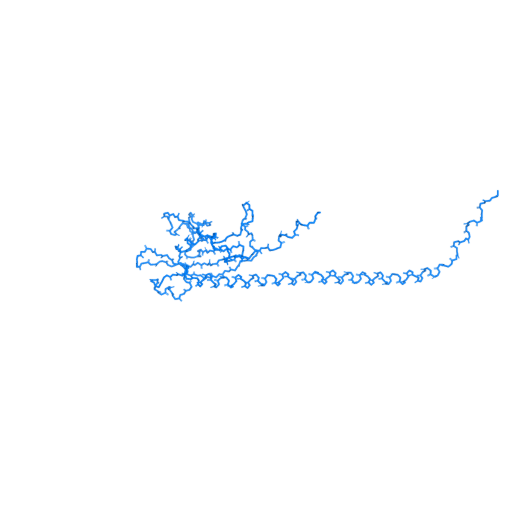6.56 151 ALA A O 1
ATOM 1201 N N . ARG A 1 152 ? -13.719 2.529 -4.386 1.00 58.38 152 ARG A N 1
ATOM 1202 C CA . ARG A 1 152 ? -14.720 2.982 -3.402 1.00 58.38 152 ARG A CA 1
ATOM 1203 C C . ARG A 1 152 ? -15.796 3.804 -4.111 1.00 58.38 152 ARG A C 1
ATOM 1205 O O . ARG A 1 152 ? -15.843 5.019 -3.978 1.00 58.38 152 ARG A O 1
ATOM 1212 N N . GLY A 1 153 ? -16.662 3.142 -4.879 1.00 47.97 153 GLY A N 1
ATOM 1213 C CA . GLY A 1 153 ? -17.688 3.845 -5.656 1.00 47.97 153 GLY A CA 1
ATOM 1214 C C . GLY A 1 153 ? -17.100 4.863 -6.649 1.00 47.97 153 GLY A C 1
ATOM 1215 O O . GLY A 1 153 ? -15.887 4.998 -6.802 1.00 47.97 153 GLY A O 1
ATOM 1216 N N . ALA A 1 154 ? -17.965 5.552 -7.388 1.00 32.00 154 ALA A N 1
ATOM 1217 C CA . ALA A 1 154 ? -17.553 6.443 -8.469 1.00 32.00 154 ALA A CA 1
ATOM 1218 C C . ALA A 1 154 ? -16.742 7.653 -7.952 1.00 32.00 154 ALA A C 1
ATOM 1220 O O . ALA A 1 154 ? -17.305 8.586 -7.386 1.00 32.00 154 ALA A O 1
ATOM 1221 N N . GLY A 1 155 ? -15.426 7.654 -8.194 1.00 43.53 155 GLY A N 1
ATOM 1222 C CA . GLY A 1 155 ? -14.592 8.863 -8.157 1.00 43.53 155 GLY A CA 1
ATOM 1223 C C . GLY A 1 155 ? -13.716 9.099 -6.921 1.00 43.53 155 GLY A C 1
ATOM 1224 O O . GLY A 1 155 ? -13.122 10.170 -6.827 1.00 43.53 155 GLY A O 1
ATOM 1225 N N . GLN A 1 156 ? -13.583 8.150 -5.988 1.00 43.97 156 GLN A N 1
ATOM 1226 C CA . GLN A 1 156 ? -12.648 8.283 -4.861 1.00 43.97 156 GLN A CA 1
ATOM 1227 C C . GLN A 1 156 ? -11.770 7.035 -4.726 1.00 43.97 156 GLN A C 1
ATOM 1229 O O . GLN A 1 156 ? -12.263 5.930 -4.503 1.00 43.97 156 GLN A O 1
ATOM 1234 N N . GLY A 1 157 ? -10.451 7.220 -4.863 1.00 50.53 157 GLY A N 1
ATOM 1235 C CA . GLY A 1 157 ? -9.467 6.185 -4.548 1.00 50.53 157 GLY A CA 1
ATOM 1236 C C . GLY A 1 157 ? -9.614 5.739 -3.094 1.00 50.53 157 GLY A C 1
ATOM 1237 O O . GLY A 1 157 ? -9.964 6.538 -2.218 1.00 50.53 157 GLY A O 1
ATOM 1238 N N . ALA A 1 158 ? -9.397 4.454 -2.820 1.00 55.31 158 ALA A N 1
ATOM 1239 C CA . ALA A 1 158 ? -9.463 3.937 -1.463 1.00 55.31 158 ALA A CA 1
ATOM 1240 C C . ALA A 1 158 ? -8.404 4.623 -0.591 1.00 55.31 158 ALA A C 1
ATOM 1242 O O . ALA A 1 158 ? -7.232 4.274 -0.649 1.00 55.31 158 ALA A O 1
ATOM 1243 N N . GLY A 1 159 ? -8.825 5.595 0.227 1.00 55.09 159 GLY A N 1
ATOM 1244 C CA . GLY A 1 159 ? -7.965 6.204 1.240 1.00 55.09 159 GLY A CA 1
ATOM 1245 C C . GLY A 1 159 ? -7.233 5.118 2.029 1.00 55.09 159 GLY A C 1
ATOM 1246 O O . GLY A 1 159 ? -7.873 4.277 2.672 1.00 55.09 159 GLY A O 1
ATOM 1247 N N . SER A 1 160 ? -5.908 5.116 1.898 1.00 60.78 160 SER A N 1
ATOM 1248 C CA . SER A 1 160 ? -5.005 4.215 2.601 1.00 60.78 160 SER A CA 1
ATOM 1249 C C . SER A 1 160 ? -4.664 4.818 3.957 1.00 60.78 160 SER A C 1
ATOM 1251 O O . SER A 1 160 ? -4.351 6.005 4.039 1.00 60.78 160 SER A O 1
ATOM 1253 N N . ARG A 1 161 ? -4.753 4.019 5.023 1.00 61.31 161 ARG A N 1
ATOM 1254 C CA . ARG A 1 161 ? -4.436 4.493 6.380 1.00 61.31 161 ARG A CA 1
ATOM 1255 C C . ARG A 1 161 ? -2.951 4.362 6.705 1.00 61.31 161 ARG A C 1
ATOM 1257 O O . ARG A 1 161 ? -2.401 5.213 7.395 1.00 61.31 161 ARG A O 1
ATOM 1264 N N . THR A 1 162 ? -2.331 3.323 6.152 1.00 67.69 162 THR A N 1
ATOM 1265 C CA . THR A 1 162 ? -0.909 3.010 6.274 1.00 67.69 162 THR A CA 1
ATOM 1266 C C . THR A 1 162 ? -0.421 2.533 4.911 1.00 67.69 162 THR A C 1
ATOM 1268 O O . THR A 1 162 ? -1.067 1.695 4.278 1.00 67.69 162 THR A O 1
ATOM 1271 N N . SER A 1 163 ? 0.701 3.076 4.447 1.00 76.06 163 SER A N 1
ATOM 1272 C CA . SER A 1 163 ? 1.397 2.601 3.253 1.00 76.06 163 SER A CA 1
ATOM 1273 C C . SER A 1 163 ? 2.738 2.007 3.659 1.00 76.06 163 SER A C 1
ATOM 1275 O O . SER A 1 163 ? 3.511 2.686 4.333 1.00 76.06 163 SER A O 1
ATOM 1277 N N . LEU A 1 164 ? 3.003 0.771 3.246 1.00 84.50 164 LEU A N 1
ATOM 1278 C CA . LEU A 1 164 ? 4.330 0.168 3.334 1.00 84.50 164 LEU A CA 1
ATOM 1279 C C . LEU A 1 164 ? 5.043 0.325 1.999 1.00 84.50 164 LEU A C 1
ATOM 1281 O O . LEU A 1 164 ? 4.417 0.229 0.938 1.00 84.50 164 LEU A O 1
ATOM 1285 N N . ASP A 1 165 ? 6.349 0.546 2.062 1.00 87.75 165 ASP A N 1
ATOM 1286 C CA . ASP A 1 165 ? 7.172 0.780 0.894 1.00 87.75 165 ASP A CA 1
ATOM 1287 C C . ASP A 1 165 ? 8.472 -0.034 0.894 1.00 87.75 165 ASP A C 1
ATOM 1289 O O . ASP A 1 165 ? 9.075 -0.290 1.934 1.00 87.75 165 ASP A O 1
ATOM 1293 N N . SER A 1 166 ? 8.900 -0.468 -0.294 1.00 89.38 166 SER A N 1
ATOM 1294 C CA . SER A 1 166 ? 10.178 -1.164 -0.494 1.00 89.38 166 SER A CA 1
ATOM 1295 C C . SER A 1 166 ? 10.857 -0.702 -1.776 1.00 89.38 166 SER A C 1
ATOM 1297 O O . SER A 1 166 ? 10.203 -0.567 -2.814 1.00 89.38 166 SER A O 1
ATOM 1299 N N . PHE A 1 167 ? 12.162 -0.443 -1.707 1.00 90.38 167 PHE A N 1
ATOM 1300 C CA . PHE A 1 167 ? 12.946 0.029 -2.846 1.00 90.38 167 PHE A CA 1
ATOM 1301 C C . PHE A 1 167 ? 13.255 -1.102 -3.822 1.00 90.38 167 PHE A C 1
ATOM 1303 O O . PHE A 1 167 ? 13.581 -2.216 -3.424 1.00 90.38 167 PHE A O 1
ATOM 1310 N N . VAL A 1 168 ? 13.186 -0.780 -5.109 1.00 90.31 168 VAL A N 1
ATOM 1311 C CA . VAL A 1 168 ? 13.428 -1.707 -6.216 1.00 90.31 168 VAL A CA 1
ATOM 1312 C C . VAL A 1 168 ? 14.215 -1.017 -7.318 1.00 90.31 168 VAL A C 1
ATOM 1314 O O . VAL A 1 168 ? 14.178 0.206 -7.462 1.00 90.31 168 VAL A O 1
ATOM 1317 N N . THR A 1 169 ? 14.929 -1.797 -8.121 1.00 90.06 169 THR A N 1
ATOM 1318 C CA . THR A 1 169 ? 15.566 -1.284 -9.336 1.00 90.06 169 THR A CA 1
ATOM 1319 C C . THR A 1 169 ? 14.589 -1.415 -10.496 1.00 90.06 169 THR A C 1
ATOM 1321 O O . THR A 1 169 ? 14.159 -2.518 -10.814 1.00 90.06 169 THR A O 1
ATOM 1324 N N . LEU A 1 170 ? 14.217 -0.303 -11.124 1.00 89.06 170 LEU A N 1
ATOM 1325 C CA . LEU A 1 170 ? 13.344 -0.290 -12.294 1.00 89.06 170 LEU A CA 1
ATOM 1326 C C . LEU A 1 170 ? 14.203 -0.244 -13.541 1.00 89.06 170 LEU A C 1
ATOM 1328 O O . LEU A 1 170 ? 14.900 0.739 -13.745 1.00 89.06 170 LEU A O 1
ATOM 1332 N N . CYS A 1 171 ? 14.158 -1.265 -14.384 1.00 87.69 171 CYS A N 1
ATOM 1333 C CA . CYS A 1 171 ? 14.934 -1.255 -15.615 1.00 87.69 171 CYS A CA 1
ATOM 1334 C C . CYS A 1 171 ? 14.037 -1.144 -16.846 1.00 87.69 171 CYS A C 1
ATOM 1336 O O . CYS A 1 171 ? 12.925 -1.675 -16.911 1.00 87.69 171 CYS A O 1
ATOM 1338 N N . THR A 1 172 ? 14.540 -0.433 -17.845 1.00 86.19 172 THR A N 1
ATOM 1339 C CA . THR A 1 172 ? 13.946 -0.313 -19.169 1.00 86.19 172 THR A CA 1
ATOM 1340 C C . THR A 1 172 ? 14.957 -0.748 -20.216 1.00 86.19 172 THR A C 1
ATOM 1342 O O . THR A 1 172 ? 16.157 -0.467 -20.123 1.00 86.19 172 THR A O 1
ATOM 1345 N N . GLN A 1 173 ? 14.476 -1.474 -21.217 1.00 80.44 173 GLN A N 1
ATOM 1346 C CA . GLN A 1 173 ? 15.288 -1.853 -22.358 1.00 80.44 173 GLN A CA 1
ATOM 1347 C C . GLN A 1 173 ? 15.185 -0.761 -23.427 1.00 80.44 173 GLN A C 1
ATOM 1349 O O . GLN A 1 173 ? 14.129 -0.576 -24.030 1.00 80.44 173 GLN A O 1
ATOM 1354 N N . ARG A 1 174 ? 16.289 -0.045 -23.674 1.00 79.19 174 ARG A N 1
ATOM 1355 C CA . ARG A 1 174 ? 16.358 1.020 -24.692 1.00 79.19 174 ARG A CA 1
ATOM 1356 C C . ARG A 1 174 ? 16.765 0.476 -26.062 1.00 79.19 174 ARG A C 1
ATOM 1358 O O . ARG A 1 174 ? 16.368 1.006 -27.093 1.00 79.19 174 ARG A O 1
ATOM 1365 N N . SER A 1 175 ? 17.566 -0.587 -26.076 1.00 74.75 175 SER A N 1
ATOM 1366 C CA . SER A 1 175 ? 17.995 -1.301 -27.283 1.00 74.75 175 SER A CA 1
ATOM 1367 C C . SER A 1 175 ? 18.296 -2.766 -26.948 1.00 74.75 175 SER A C 1
ATOM 1369 O O . SER A 1 175 ? 18.281 -3.168 -25.787 1.00 74.75 175 SER A O 1
ATOM 1371 N N . SER A 1 176 ? 18.613 -3.586 -27.948 1.00 70.38 176 SER A N 1
ATOM 1372 C CA . SER A 1 176 ? 18.942 -5.011 -27.787 1.00 70.38 176 SER A CA 1
ATOM 1373 C C . SER A 1 176 ? 20.110 -5.286 -26.825 1.00 70.38 176 SER A C 1
ATOM 1375 O O . SER A 1 176 ? 20.206 -6.390 -26.296 1.00 70.38 176 SER A O 1
ATOM 1377 N N . VAL A 1 177 ? 20.967 -4.289 -26.570 1.00 69.88 177 VAL A N 1
ATOM 1378 C CA . VAL A 1 177 ? 22.172 -4.411 -25.726 1.00 69.88 177 VAL A CA 1
ATOM 1379 C C . VAL A 1 177 ? 22.254 -3.334 -24.630 1.00 69.88 177 VAL A C 1
ATOM 1381 O O . VAL A 1 177 ? 23.115 -3.418 -23.760 1.00 69.88 177 VAL A O 1
ATOM 1384 N N . LEU A 1 178 ? 21.377 -2.321 -24.650 1.00 75.56 178 LEU A N 1
ATOM 1385 C CA . LEU A 1 178 ? 21.434 -1.191 -23.716 1.00 75.56 178 LEU A CA 1
ATOM 1386 C C . LEU A 1 178 ? 20.219 -1.177 -22.791 1.00 75.56 178 LEU A C 1
ATOM 1388 O O . LEU A 1 178 ? 19.073 -1.133 -23.253 1.00 75.56 178 LEU A O 1
ATOM 1392 N N . TYR A 1 179 ? 20.510 -1.141 -21.495 1.00 78.19 179 TYR A N 1
ATOM 1393 C CA . TYR A 1 179 ? 19.531 -1.079 -20.422 1.00 78.19 179 TYR A CA 1
ATOM 1394 C C . TYR A 1 179 ? 19.779 0.157 -19.574 1.00 78.19 179 TYR A C 1
ATOM 1396 O O . TYR A 1 179 ? 20.922 0.466 -19.236 1.00 78.19 179 TYR A O 1
ATOM 1404 N N . GLU A 1 180 ? 18.698 0.836 -19.219 1.00 84.62 180 GLU A N 1
ATOM 1405 C CA . GLU A 1 180 ? 18.718 1.947 -18.278 1.00 84.62 180 GLU A CA 1
ATOM 1406 C C . GLU A 1 180 ? 17.961 1.516 -17.036 1.00 84.62 180 GLU A C 1
ATOM 1408 O O . GLU A 1 180 ? 16.838 1.022 -17.124 1.00 84.62 180 GLU A O 1
ATOM 1413 N N . CYS A 1 181 ? 18.616 1.643 -15.888 1.00 86.81 181 CYS A N 1
ATOM 1414 C CA . CYS A 1 181 ? 18.056 1.253 -14.609 1.00 86.81 181 CYS A CA 1
ATOM 1415 C C . CYS A 1 181 ? 17.959 2.473 -13.700 1.00 86.81 181 CYS A C 1
ATOM 1417 O O . CYS A 1 181 ? 18.906 3.241 -13.533 1.00 86.81 181 CYS A O 1
ATOM 1419 N N . GLU A 1 182 ? 16.788 2.615 -13.116 1.00 88.00 182 GLU A N 1
ATOM 1420 C CA . GLU A 1 182 ? 16.341 3.688 -12.257 1.00 88.00 182 GLU A CA 1
ATOM 1421 C C . GLU A 1 182 ? 16.044 3.124 -10.864 1.00 88.00 182 GLU A C 1
ATOM 1423 O O . GLU A 1 182 ? 15.909 1.912 -10.662 1.00 88.00 182 GLU A O 1
ATOM 1428 N N . ILE A 1 183 ? 15.924 4.009 -9.880 1.00 89.38 183 ILE A N 1
ATOM 1429 C CA . ILE A 1 183 ? 15.504 3.635 -8.533 1.00 89.38 183 ILE A CA 1
ATOM 1430 C C . ILE A 1 183 ? 14.010 3.881 -8.434 1.00 89.38 183 ILE A C 1
ATOM 1432 O O . ILE A 1 183 ? 13.530 5.004 -8.610 1.00 89.38 183 ILE A O 1
ATOM 1436 N N . GLY A 1 184 ? 13.282 2.824 -8.112 1.00 90.81 184 GLY A N 1
ATOM 1437 C CA . GLY A 1 184 ? 11.868 2.879 -7.821 1.00 90.81 184 GLY A CA 1
ATOM 1438 C C . GLY A 1 184 ? 11.550 2.368 -6.435 1.00 90.81 184 GLY A C 1
ATOM 1439 O O . GLY A 1 184 ? 12.415 1.963 -5.654 1.00 90.81 184 GLY A O 1
ATOM 1440 N N . ARG A 1 185 ? 10.262 2.389 -6.139 1.00 91.50 185 ARG A N 1
ATOM 1441 C CA . ARG A 1 185 ? 9.728 1.915 -4.881 1.00 91.50 185 ARG A CA 1
ATOM 1442 C C . ARG A 1 185 ? 8.325 1.378 -5.070 1.00 91.50 185 ARG A C 1
ATOM 1444 O O . ARG A 1 185 ? 7.480 2.042 -5.663 1.00 91.50 185 ARG A O 1
ATOM 1451 N N . ILE A 1 186 ? 8.076 0.186 -4.552 1.00 91.19 186 ILE A 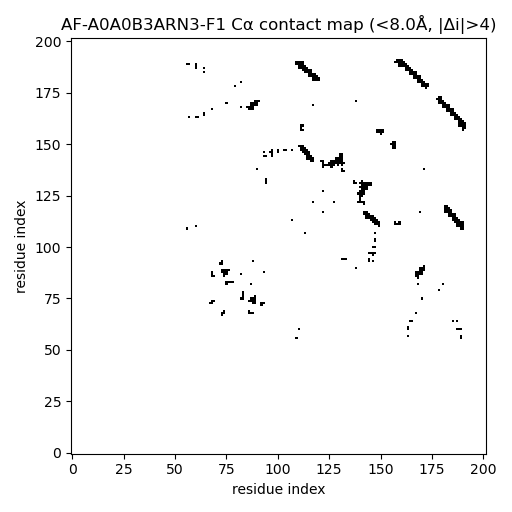N 1
ATOM 1452 C CA . ILE A 1 186 ? 6.734 -0.384 -4.494 1.00 91.19 186 ILE A CA 1
ATOM 1453 C C . ILE A 1 186 ? 6.043 0.220 -3.279 1.00 91.19 186 ILE A C 1
ATOM 1455 O O . ILE A 1 186 ? 6.623 0.230 -2.198 1.00 91.19 186 ILE A O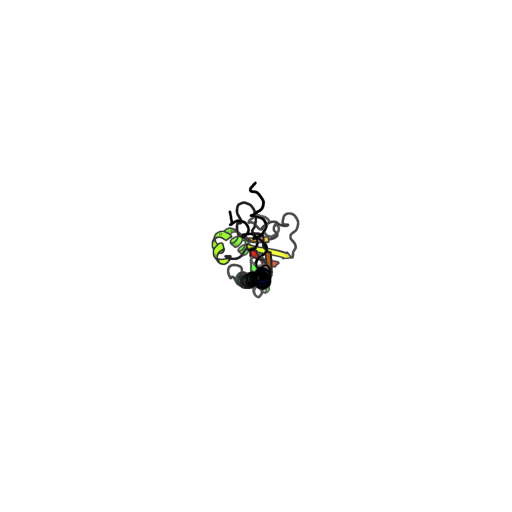 1
ATOM 1459 N N . VAL A 1 187 ? 4.822 0.706 -3.457 1.00 90.50 187 VAL A N 1
ATOM 1460 C CA . VAL A 1 187 ? 3.969 1.247 -2.404 1.00 90.50 187 VAL A CA 1
ATOM 1461 C C . VAL A 1 187 ? 2.711 0.394 -2.328 1.00 90.50 187 VAL A C 1
ATOM 1463 O O . VAL A 1 187 ? 1.980 0.252 -3.312 1.00 90.50 187 VAL A O 1
ATOM 1466 N N . VAL A 1 188 ? 2.462 -0.169 -1.149 1.00 89.94 188 VAL A N 1
ATOM 1467 C CA . VAL A 1 188 ? 1.280 -0.979 -0.851 1.00 89.94 188 VAL A CA 1
ATOM 1468 C C . VAL A 1 188 ? 0.455 -0.283 0.221 1.00 89.94 188 VAL A C 1
ATOM 1470 O O . VAL A 1 188 ? 0.935 -0.017 1.321 1.00 89.94 188 VAL A O 1
ATOM 1473 N N . GLY A 1 189 ? -0.796 0.015 -0.109 1.00 86.94 189 GLY A N 1
ATOM 1474 C CA . GLY A 1 189 ? -1.769 0.608 0.790 1.00 86.94 189 GLY A CA 1
ATOM 1475 C C . GLY A 1 189 ? -2.611 -0.439 1.514 1.00 86.94 189 GLY A C 1
ATOM 1476 O O . GLY A 1 189 ? -3.096 -1.403 0.914 1.00 86.94 189 GLY A O 1
ATOM 1477 N N . VAL A 1 190 ? -2.850 -0.194 2.801 1.00 84.38 190 VAL A N 1
ATOM 1478 C CA . VAL A 1 190 ? -3.789 -0.949 3.634 1.00 84.38 190 VAL A CA 1
ATOM 1479 C C . VAL A 1 190 ? -5.119 -0.185 3.744 1.00 84.38 190 VAL A C 1
ATOM 1481 O O . VAL A 1 190 ? -5.123 1.028 4.000 1.00 84.38 190 VAL A O 1
ATOM 1484 N N . PRO A 1 191 ? -6.278 -0.847 3.559 1.00 77.75 191 PRO A N 1
ATOM 1485 C CA . PRO A 1 191 ? -7.576 -0.185 3.624 1.00 77.75 191 PRO A CA 1
ATOM 1486 C C . PRO A 1 191 ? -7.908 0.306 5.031 1.00 77.75 191 PRO A C 1
ATOM 1488 O O . PRO A 1 191 ? -7.846 -0.445 6.000 1.00 77.75 191 PRO A O 1
ATOM 1491 N N . ASP A 1 192 ? -8.386 1.548 5.133 1.00 69.75 192 ASP A N 1
ATOM 1492 C CA . ASP A 1 192 ? -8.949 2.037 6.389 1.00 69.75 192 ASP A CA 1
ATOM 1493 C C . ASP A 1 192 ? -10.290 1.344 6.688 1.00 69.75 192 ASP A C 1
ATOM 1495 O O . ASP A 1 192 ? -11.323 1.668 6.085 1.00 69.75 192 ASP A O 1
ATOM 1499 N N . ARG A 1 193 ? -10.284 0.384 7.620 1.00 63.47 193 ARG A N 1
ATOM 1500 C CA . ARG A 1 193 ? -11.504 -0.250 8.151 1.00 63.47 193 ARG A CA 1
ATOM 1501 C C . ARG A 1 193 ? -12.239 0.630 9.175 1.00 63.47 193 ARG A C 1
ATOM 1503 O O . ARG A 1 193 ? -13.349 0.292 9.571 1.00 63.47 193 ARG A O 1
ATOM 1510 N N . GLY A 1 194 ? -11.678 1.776 9.573 1.00 53.66 194 GLY A N 1
ATOM 1511 C CA . GLY A 1 194 ? -12.279 2.691 10.548 1.00 53.66 194 GLY A CA 1
ATOM 1512 C C . GLY A 1 194 ? -13.450 3.531 10.022 1.00 53.66 194 GLY A C 1
ATOM 1513 O O . GLY A 1 194 ? -14.251 4.011 10.818 1.00 53.66 194 GLY A O 1
ATOM 1514 N N . ALA A 1 195 ? -13.591 3.690 8.701 1.00 45.91 195 ALA A N 1
ATOM 1515 C CA . ALA A 1 195 ? -14.584 4.593 8.103 1.00 45.91 195 ALA A CA 1
ATOM 1516 C C . ALA A 1 195 ? -15.928 3.933 7.727 1.00 45.91 195 ALA A C 1
ATOM 1518 O O . ALA A 1 195 ? -16.879 4.631 7.389 1.00 45.91 195 ALA A O 1
ATOM 1519 N N . THR A 1 196 ? -16.042 2.601 7.772 1.00 46.06 196 THR A N 1
ATOM 1520 C CA . THR A 1 196 ? -17.247 1.873 7.311 1.00 46.06 196 THR A CA 1
ATOM 1521 C C . THR A 1 196 ? -18.232 1.496 8.426 1.00 46.06 196 THR A C 1
ATOM 1523 O O . THR A 1 196 ? -19.278 0.923 8.145 1.00 46.06 196 THR A O 1
ATOM 1526 N N . GLY A 1 197 ? -17.965 1.869 9.683 1.00 41.41 197 GLY A N 1
ATOM 1527 C CA . GLY A 1 197 ? -18.814 1.525 10.835 1.00 41.41 197 GLY A CA 1
ATOM 1528 C C . GLY A 1 197 ? -19.889 2.547 11.235 1.00 41.41 197 GLY A C 1
ATOM 1529 O O . GLY A 1 197 ? -20.606 2.303 12.199 1.00 41.41 197 GLY A O 1
ATOM 1530 N N . ALA A 1 198 ? -20.015 3.691 10.552 1.00 40.81 198 ALA A N 1
ATOM 1531 C CA . ALA A 1 198 ? -20.895 4.789 10.987 1.00 40.81 198 ALA A CA 1
ATOM 1532 C C . ALA A 1 198 ? -22.300 4.811 10.338 1.00 40.81 198 ALA A C 1
ATOM 1534 O O . ALA A 1 198 ? -23.038 5.771 10.532 1.00 40.81 198 ALA A O 1
ATOM 1535 N N . GLY A 1 199 ? -22.682 3.787 9.562 1.00 37.50 199 GLY A N 1
ATOM 1536 C CA . GLY A 1 199 ? -23.877 3.828 8.700 1.00 37.50 199 GLY A CA 1
ATOM 1537 C C . GLY A 1 199 ? -24.870 2.672 8.843 1.00 37.50 199 GLY A C 1
ATOM 1538 O O . GLY A 1 199 ? -25.569 2.378 7.881 1.00 37.50 199 GLY A O 1
ATOM 1539 N N . GLY A 1 200 ? -24.929 1.988 9.988 1.00 36.00 200 GLY A N 1
ATOM 1540 C CA . GLY A 1 200 ? -25.826 0.842 10.189 1.00 36.00 200 GLY A CA 1
ATOM 1541 C C . GLY A 1 200 ? -26.528 0.885 11.539 1.00 36.00 200 GLY A C 1
ATOM 1542 O O . GLY A 1 200 ? -26.162 0.146 12.446 1.00 36.00 200 GLY A O 1
ATOM 1543 N N . GLY A 1 201 ? -27.502 1.779 11.685 1.00 36.00 201 GLY A N 1
ATOM 1544 C CA . GLY A 1 201 ? -28.289 1.914 12.908 1.00 36.00 201 GLY A CA 1
ATOM 1545 C C . GLY A 1 201 ? -29.317 3.030 12.788 1.00 36.00 201 GLY A C 1
ATOM 1546 O O . GLY A 1 201 ? -29.170 4.068 13.428 1.00 36.00 201 GLY A O 1
ATOM 1547 N N . ALA A 1 202 ? -30.316 2.818 11.935 1.00 35.75 202 ALA A N 1
ATOM 1548 C CA . ALA A 1 202 ? -31.598 3.512 11.976 1.00 35.75 202 ALA A CA 1
ATOM 1549 C C . ALA A 1 202 ? -32.693 2.452 12.110 1.00 35.75 202 ALA A C 1
ATOM 1551 O O . ALA A 1 202 ? -32.566 1.415 11.416 1.00 35.75 202 ALA A O 1
#

Radius of gyration: 32.84 Å; Cα contacts (8 Å, |Δi|>4): 264; chains: 1; bounding box: 93×33×90 Å

Nearest PDB structures (foldseek):
  8yfr-assembly1_A  TM=2.549E-01  e=3.491E+00  Komagataella phaffii